Protein AF-A0A1E4ZXB8-F1 (afdb_monomer)

Mean predicted aligned error: 14.96 Å

Secondary structure (DSSP, 8-state):
-------------------SHHHHHHTTT--------SS--SSSSS-S-----------------------------------S-SSHHHHHHT------HHHHHHHHHHHHHHHHHHHHHHHHHHSHHHHHHH-HHHHHHHHHHHHHHHHHTT--SHHHHHHHHHHHHHH-TTGGG-GGGHHHHHHHH--S-HHHHHHHHHHHHHHHIIIII-GGGHHHHHHHHHHHHHHHSPPPPPSSSHHHHHHHHHHHH-HHHHHHH-HHHHHHHHHHHHHHHHHTT--SHHHHHHHHHHHHHH-TTGGG-TT-HHHHHHHS-TT---HHHHHHHHHHHHHHHHHHHHGGGG------

Radius of gyration: 31.0 Å; Cα contacts (8 Å, |Δi|>4): 250; chains: 1; bounding box: 99×52×99 Å

Solvent-accessible surface area (backbone atoms only — not comparable to full-atom values): 21558 Å² total; per-residue (Å²): 132,92,82,89,86,82,90,84,88,84,90,80,89,74,91,83,93,82,76,73,73,55,58,68,60,54,72,76,71,68,95,78,90,81,88,81,90,90,86,87,86,86,89,82,87,85,82,79,88,81,76,94,75,81,88,80,94,74,88,83,76,83,82,76,84,78,82,80,83,78,84,86,76,92,76,84,87,78,96,71,91,76,81,85,77,77,67,72,58,59,63,59,74,66,63,71,84,73,82,46,70,71,55,52,51,51,52,52,51,50,53,50,49,54,48,51,54,52,48,50,56,49,42,41,71,76,39,45,68,61,41,66,74,55,32,72,72,41,46,52,53,33,50,58,49,40,51,56,52,31,44,76,55,66,31,82,46,72,67,44,34,48,51,47,46,54,46,28,75,75,44,22,79,33,32,72,76,21,48,58,42,45,70,53,32,52,42,49,68,49,91,67,59,53,66,63,34,42,50,55,45,50,54,48,50,54,49,44,40,57,66,35,29,29,75,94,40,50,46,47,52,54,24,51,52,42,48,53,50,43,73,76,55,71,80,85,68,55,94,71,60,40,72,60,52,53,47,52,51,50,36,71,36,38,44,44,52,44,63,73,31,31,70,70,23,51,51,50,43,47,55,50,17,41,55,53,20,44,77,70,70,33,82,49,65,66,44,22,50,51,38,28,51,43,26,71,74,53,12,65,34,27,70,73,20,57,86,38,52,70,47,31,54,52,74,66,37,77,89,53,77,49,61,68,58,37,47,57,48,50,54,51,52,50,46,55,50,51,50,63,66,59,51,58,82,65,64,84,83,90,79,135

Foldseek 3Di:
DDDDDDDDDDDDDDDDDDPPVVVVVVVVPDDDDDDDDDDDDDPPPPDDDDDDDDDDDDDDDDDDDDDDDDDDDDDDDDDDDPPDDPDVVVVVVPPPPDQDPVNVVVVVVVVVVVLLVVLLVVCCVLPVLLCVVLDDVLSSVQLVLQLVVLVVLVPDDSLLSSLSSSCCVVANSVNLVQLLNV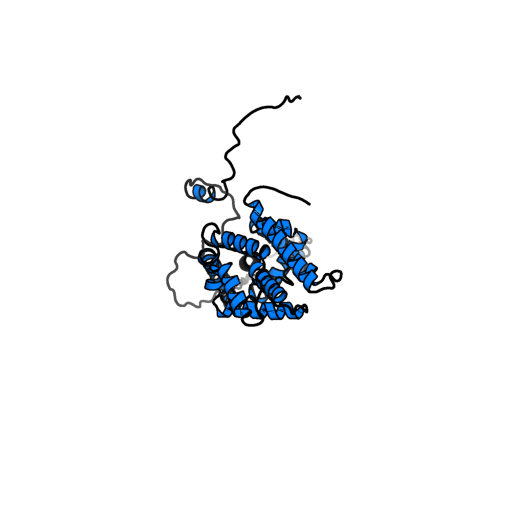VLVVLSNDPDDSVVSSVVNVVVVVVCCPQFLNVVSVLVLQLLVLLLVCLVPPDDADPPCLLVVLLVSLCVNGVSSCVSSDDVSLSVLLVLLQVVLVVLVRDDSLSSSLSSVQCVPNHVCQCPTSSNVVNVCLSPPPVQVDSVVSSVVSSVVVSVVSCSVNCPVPDDDDDD

Sequence (352 aa):
MHIMINRVGKGRTYFEVWTVQLVSLLQSIMKIPYKTENLYIGVSYAFGKVRKVSNLSTQLNSTQLNSTQLNSTQLNSTQLNSTQLNSTQLNSMNAMYKIREQQMQAFDEEARRTFEDEMVLHSVQFSPRLCEVIGDEQLRISLRHSIRRANQYEFTYRGSIRLYIEMMFLFGSFFDCDPVYRQMTKDLCAKDYQMDRAQRIYDRILEYRSRVIGDENINQRIALERLSYLAENPISFGVHGFESEIYKTLEGVFPQLVEYAGKENVHALIRAGRARARSYEFSSARAEAVMIVLMFTFGYGCTRDPLYPWIASTLADKKIVSPERKISRLERKAKTWLDRVNNNGAGKTVIP

Structure (mmCIF, N/CA/C/O backbone):
data_AF-A0A1E4ZXB8-F1
#
_entry.id   AF-A0A1E4ZXB8-F1
#
loop_
_atom_site.group_PDB
_atom_site.id
_atom_site.type_symbol
_atom_site.label_atom_id
_atom_site.label_alt_id
_atom_site.label_comp_id
_atom_site.label_asym_id
_atom_site.label_entity_id
_atom_site.label_seq_id
_atom_site.pdbx_PDB_ins_code
_atom_site.Cartn_x
_atom_site.Cartn_y
_atom_site.Cartn_z
_atom_site.occupancy
_atom_site.B_iso_or_equiv
_atom_site.auth_seq_id
_atom_site.auth_comp_id
_atom_site.auth_asym_id
_atom_site.auth_atom_id
_atom_site.pdbx_PDB_model_num
ATOM 1 N N . MET A 1 1 ? 33.429 22.501 41.606 1.00 27.94 1 MET A N 1
ATOM 2 C CA . MET A 1 1 ? 34.428 23.483 41.141 1.00 27.94 1 MET A CA 1
ATOM 3 C C . MET A 1 1 ? 35.178 22.851 39.973 1.00 27.94 1 MET A C 1
ATOM 5 O O . MET A 1 1 ? 35.726 21.776 40.150 1.00 27.94 1 MET A O 1
ATOM 9 N N . HIS A 1 2 ? 35.012 23.440 38.784 1.00 24.30 2 HIS A N 1
ATOM 10 C CA . HIS A 1 2 ? 35.880 23.438 37.586 1.00 24.30 2 HIS A CA 1
ATOM 11 C C . HIS A 1 2 ? 37.264 22.742 37.734 1.00 24.30 2 HIS A C 1
ATOM 13 O O . HIS A 1 2 ? 37.933 22.985 38.728 1.00 24.30 2 HIS A O 1
ATOM 19 N N . ILE A 1 3 ? 37.776 21.891 36.826 1.00 24.41 3 ILE A N 1
ATOM 20 C CA . ILE A 1 3 ? 38.123 22.147 35.409 1.00 24.41 3 ILE A CA 1
ATOM 21 C C . ILE A 1 3 ? 38.585 20.837 34.709 1.00 24.41 3 ILE A C 1
ATOM 23 O O . ILE A 1 3 ? 39.115 19.934 35.350 1.00 24.41 3 ILE A O 1
ATOM 27 N N . MET A 1 4 ? 38.384 20.780 33.383 1.00 27.88 4 MET A N 1
ATOM 28 C CA . MET A 1 4 ? 38.901 19.799 32.406 1.00 27.88 4 MET A CA 1
ATOM 29 C C . MET A 1 4 ? 40.438 19.656 32.387 1.00 27.88 4 MET A C 1
ATOM 31 O O . MET A 1 4 ? 41.110 20.610 32.736 1.00 27.88 4 MET A O 1
ATOM 35 N N . ILE A 1 5 ? 40.984 18.581 31.786 1.00 26.28 5 ILE A N 1
ATOM 36 C CA . ILE A 1 5 ? 42.096 18.648 30.799 1.00 26.28 5 ILE A CA 1
ATOM 37 C C . ILE A 1 5 ? 42.164 17.351 29.944 1.00 26.28 5 ILE A C 1
ATOM 39 O O . ILE A 1 5 ? 42.344 16.251 30.450 1.00 26.28 5 ILE A O 1
ATOM 43 N N . ASN A 1 6 ? 41.965 17.553 28.633 1.00 24.00 6 ASN A N 1
ATOM 44 C CA . ASN A 1 6 ? 42.513 16.947 27.398 1.00 24.00 6 ASN A CA 1
ATOM 45 C C . ASN A 1 6 ? 42.936 15.459 27.247 1.00 24.00 6 ASN A C 1
ATOM 47 O O . ASN A 1 6 ? 43.874 14.986 27.874 1.00 24.00 6 ASN A O 1
ATOM 51 N N . ARG A 1 7 ? 42.325 14.811 26.225 1.00 27.41 7 ARG A N 1
ATOM 52 C CA . ARG A 1 7 ? 42.912 14.317 24.934 1.00 27.41 7 ARG A CA 1
ATOM 53 C C . ARG A 1 7 ? 44.416 13.939 24.968 1.00 27.41 7 ARG A C 1
ATOM 55 O O . ARG A 1 7 ? 45.230 14.789 25.284 1.00 27.41 7 ARG A O 1
ATOM 62 N N . VAL A 1 8 ? 44.898 12.760 24.541 1.00 28.39 8 VAL A N 1
ATOM 63 C CA . VAL A 1 8 ? 44.750 12.045 23.248 1.00 28.39 8 VAL A CA 1
ATOM 64 C C . VAL A 1 8 ? 45.310 10.612 23.398 1.00 28.39 8 VAL A C 1
ATOM 66 O O . VAL A 1 8 ? 46.363 10.448 24.003 1.00 28.39 8 VAL A O 1
ATOM 69 N N . GLY A 1 9 ? 44.728 9.616 22.708 1.00 24.45 9 GLY A N 1
ATOM 70 C CA . GLY A 1 9 ? 45.558 8.630 21.993 1.00 24.45 9 GLY A CA 1
ATOM 71 C C . GLY A 1 9 ? 45.288 7.136 22.191 1.00 24.45 9 GLY A C 1
ATOM 72 O O . GLY A 1 9 ? 45.713 6.545 23.171 1.00 24.45 9 GLY A O 1
ATOM 73 N N . LYS A 1 10 ? 44.787 6.536 21.101 1.00 26.84 10 LYS A N 1
ATOM 74 C CA . LYS A 1 10 ? 44.997 5.153 20.626 1.00 26.84 10 LYS A CA 1
ATOM 75 C C . LYS A 1 10 ? 44.148 4.025 21.234 1.00 26.84 10 LYS A C 1
ATOM 77 O O . LYS A 1 10 ? 44.467 3.438 22.255 1.00 26.84 10 LYS A O 1
ATOM 82 N N . GLY A 1 11 ? 43.183 3.600 20.413 1.00 32.62 11 GLY A N 1
ATOM 83 C CA . GLY A 1 11 ? 43.062 2.192 20.030 1.00 32.62 11 GLY A CA 1
ATOM 84 C C . GLY A 1 11 ? 42.322 1.279 21.000 1.00 32.62 11 GLY A C 1
ATOM 85 O O . GLY A 1 11 ? 42.954 0.509 21.715 1.00 32.62 11 GLY A O 1
ATOM 86 N N . ARG A 1 12 ? 40.986 1.317 20.926 1.00 28.20 12 ARG A N 1
ATOM 87 C CA . ARG A 1 12 ? 40.066 0.161 20.946 1.00 28.20 12 ARG A CA 1
ATOM 88 C C . ARG A 1 12 ? 38.632 0.700 20.972 1.00 28.20 12 ARG A C 1
ATOM 90 O O . ARG A 1 12 ? 38.129 1.088 22.017 1.00 28.20 12 ARG A O 1
ATOM 97 N N . THR A 1 13 ? 37.988 0.794 19.811 1.00 25.25 13 THR A N 1
ATOM 98 C CA . THR A 1 13 ? 36.578 1.195 19.718 1.00 25.25 13 THR A CA 1
ATOM 99 C C . THR A 1 13 ? 35.666 -0.012 19.918 1.00 25.25 13 THR A C 1
ATOM 101 O O . THR A 1 13 ? 35.468 -0.807 19.009 1.00 25.25 13 THR A O 1
ATOM 104 N N . TYR A 1 14 ? 35.210 -0.140 21.163 1.00 24.95 14 TYR A N 1
ATOM 105 C CA . TYR A 1 14 ? 33.857 -0.460 21.628 1.00 24.95 14 TYR A CA 1
ATOM 106 C C . TYR A 1 14 ? 32.956 -1.333 20.730 1.00 24.95 14 TYR A C 1
ATOM 108 O O . TYR A 1 14 ? 32.315 -0.862 19.793 1.00 24.95 14 TYR A O 1
ATOM 116 N N . PHE A 1 15 ? 32.860 -2.605 21.126 1.00 30.36 15 PHE A N 1
ATOM 117 C CA . PHE A 1 15 ? 31.643 -3.418 21.063 1.00 30.36 15 PHE A CA 1
ATOM 118 C C . PHE A 1 15 ? 30.506 -2.672 21.782 1.00 30.36 15 PHE A C 1
ATOM 120 O O . PHE A 1 15 ? 30.697 -2.360 22.951 1.00 30.36 15 PHE A O 1
ATOM 127 N N . GLU A 1 16 ? 29.387 -2.391 21.099 1.00 27.55 16 GLU A N 1
ATOM 128 C CA . GLU A 1 16 ? 28.008 -2.268 21.635 1.00 27.55 16 GLU A CA 1
ATOM 129 C C . GLU A 1 16 ? 27.091 -1.529 20.637 1.00 27.55 16 GLU A C 1
ATOM 131 O O . GLU A 1 16 ? 27.114 -0.307 20.582 1.00 27.55 16 GLU A O 1
ATOM 136 N N . VAL A 1 17 ? 26.271 -2.276 19.878 1.00 25.47 17 VAL A N 1
ATOM 137 C CA . VAL A 1 17 ? 24.845 -1.986 19.579 1.00 25.47 17 VAL A CA 1
ATOM 138 C C . VAL A 1 17 ? 24.180 -3.328 19.225 1.00 25.47 17 VAL A C 1
ATOM 140 O O . VAL A 1 17 ? 23.987 -3.658 18.061 1.00 25.47 17 VAL A O 1
ATOM 143 N N . TRP A 1 18 ? 23.877 -4.140 20.237 1.00 25.38 18 TRP A N 1
ATOM 144 C CA . TRP A 1 18 ? 23.088 -5.374 20.100 1.00 25.38 18 TRP A CA 1
ATOM 145 C C . TRP A 1 18 ? 22.214 -5.568 21.347 1.00 25.38 18 TRP A C 1
ATOM 147 O O . TRP A 1 18 ? 22.514 -6.410 22.182 1.00 25.38 18 TRP A O 1
ATOM 157 N N . THR A 1 19 ? 21.133 -4.793 21.509 1.00 29.33 19 THR A N 1
ATOM 158 C CA . THR A 1 19 ? 20.166 -4.986 22.618 1.00 29.33 19 THR A CA 1
ATOM 159 C C . THR A 1 19 ? 18.735 -4.535 22.283 1.00 29.33 19 THR A C 1
ATOM 161 O O . THR A 1 19 ? 18.108 -3.792 23.029 1.00 29.33 19 THR A O 1
ATOM 164 N N . VAL A 1 20 ? 18.159 -5.059 21.195 1.00 32.66 20 VAL A N 1
ATOM 165 C CA . VAL A 1 20 ? 16.683 -5.167 21.079 1.00 32.66 20 VAL A CA 1
ATOM 166 C C . VAL A 1 20 ? 16.231 -6.626 20.920 1.00 32.66 20 VAL A C 1
ATOM 168 O O . VAL A 1 20 ? 15.176 -6.993 21.421 1.00 32.66 20 VAL A O 1
ATOM 171 N N . GLN A 1 21 ? 17.066 -7.513 20.365 1.00 31.94 21 GLN A N 1
ATOM 172 C CA . GLN A 1 21 ? 16.727 -8.941 20.242 1.00 31.94 21 GLN A CA 1
ATOM 173 C C . GLN A 1 21 ? 17.115 -9.799 21.465 1.00 31.94 21 GLN A C 1
ATOM 175 O O . GLN A 1 21 ? 16.469 -10.811 21.719 1.00 31.94 21 GLN A O 1
ATOM 180 N N . LEU A 1 22 ? 18.087 -9.388 22.294 1.00 27.16 22 LEU 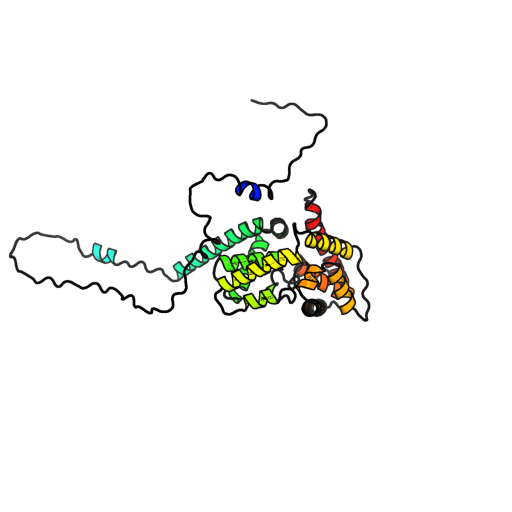A N 1
ATOM 181 C CA . LEU A 1 22 ? 18.518 -10.184 23.460 1.00 27.16 22 LEU A CA 1
ATOM 182 C C . LEU A 1 22 ? 17.667 -9.955 24.731 1.00 27.16 22 LEU A C 1
ATOM 184 O O . LEU A 1 22 ? 17.589 -10.831 25.591 1.00 27.16 22 LEU A O 1
ATOM 188 N N . VAL A 1 23 ? 16.986 -8.806 24.843 1.00 34.62 23 VAL A N 1
ATOM 189 C CA . VAL A 1 23 ? 16.119 -8.483 25.999 1.00 34.62 23 VAL A CA 1
ATOM 190 C C . VAL A 1 23 ? 14.855 -9.350 25.998 1.00 34.62 23 VAL A C 1
ATOM 192 O O . VAL A 1 23 ? 14.413 -9.791 27.057 1.00 34.62 23 VAL A O 1
ATOM 195 N N . SER A 1 24 ? 14.341 -9.698 24.814 1.00 37.94 24 SER A N 1
ATOM 196 C CA . SER A 1 24 ? 13.193 -10.601 24.675 1.00 37.94 24 SER A CA 1
ATOM 197 C C . SER A 1 24 ? 13.535 -12.057 25.039 1.00 37.94 24 SER A C 1
ATOM 199 O O . SER A 1 24 ? 12.679 -12.769 25.558 1.00 37.94 24 SER A O 1
ATOM 201 N N . LEU A 1 25 ? 14.795 -12.486 24.866 1.00 31.98 25 LEU A N 1
ATOM 202 C CA . LEU A 1 25 ? 15.247 -13.843 25.201 1.00 31.98 25 LEU A CA 1
ATOM 203 C C . LEU A 1 25 ? 15.572 -14.006 26.701 1.00 31.98 25 LEU A C 1
ATOM 205 O O . LEU A 1 25 ? 15.272 -15.040 27.296 1.00 31.98 25 LEU A O 1
ATOM 209 N N . LEU A 1 26 ? 16.124 -12.971 27.348 1.00 27.64 26 LEU A N 1
ATOM 210 C CA . LEU A 1 26 ? 16.462 -13.004 28.781 1.00 27.64 26 LEU A CA 1
ATOM 211 C C . LEU A 1 26 ? 15.249 -12.804 29.709 1.00 27.64 26 LEU A C 1
ATOM 213 O O . LEU A 1 26 ? 15.258 -13.291 30.841 1.00 27.64 26 LEU A O 1
ATOM 217 N N . GLN A 1 27 ? 14.162 -12.191 29.229 1.00 36.16 27 GLN A N 1
ATOM 218 C CA . GLN A 1 27 ? 12.894 -12.086 29.972 1.00 36.16 27 GLN A CA 1
ATOM 219 C C . GLN A 1 27 ? 12.147 -13.427 30.106 1.00 36.16 27 GLN A C 1
ATOM 221 O O . GLN A 1 27 ? 11.290 -13.564 30.977 1.00 36.16 27 GLN A O 1
ATOM 226 N N . SER A 1 28 ? 12.523 -14.444 29.321 1.00 32.34 28 SER A N 1
ATOM 227 C CA . SER A 1 28 ? 12.008 -15.812 29.451 1.00 32.34 28 SER A CA 1
ATOM 228 C C . SER A 1 28 ? 12.690 -16.632 30.563 1.00 32.34 28 SER A C 1
ATOM 230 O O . SER A 1 28 ? 12.205 -17.720 30.873 1.00 32.34 28 SER A O 1
ATOM 232 N N . ILE A 1 29 ? 13.800 -16.164 31.162 1.00 33.28 29 ILE A N 1
ATOM 233 C CA . ILE A 1 29 ? 14.677 -17.024 31.987 1.00 33.28 29 ILE A CA 1
ATOM 234 C C . ILE A 1 29 ? 14.677 -16.675 33.497 1.00 33.28 29 ILE A C 1
ATOM 236 O O . ILE A 1 29 ? 14.892 -17.577 34.302 1.00 33.28 29 ILE A O 1
ATOM 240 N N . MET A 1 30 ? 14.364 -15.444 33.945 1.00 28.56 30 MET A N 1
ATOM 241 C CA . MET A 1 30 ? 14.590 -15.033 35.359 1.00 28.56 30 MET A CA 1
ATOM 242 C C . MET A 1 30 ? 13.366 -14.488 36.140 1.00 28.56 30 MET A C 1
ATOM 244 O O . MET A 1 30 ? 13.368 -13.355 36.611 1.00 28.56 30 MET A O 1
ATOM 248 N N . LYS A 1 31 ? 12.324 -15.310 36.337 1.00 48.41 31 LYS A N 1
ATOM 249 C CA . LYS A 1 31 ? 11.112 -15.025 37.151 1.00 48.41 31 LYS A CA 1
ATOM 250 C C . LYS A 1 31 ? 11.371 -14.377 38.544 1.00 48.41 31 LYS A C 1
ATOM 252 O O . LYS A 1 31 ? 11.596 -15.146 39.469 1.00 48.41 31 LYS A O 1
ATOM 257 N N . ILE A 1 32 ? 11.195 -13.053 38.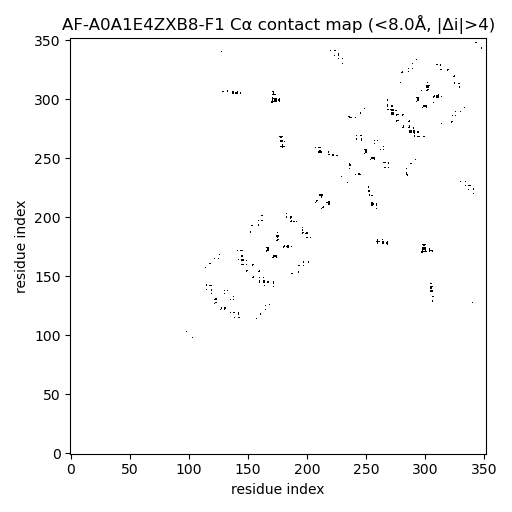744 1.00 27.80 32 ILE A N 1
ATOM 258 C CA . ILE A 1 32 ? 10.896 -12.348 40.038 1.00 27.80 32 ILE A CA 1
ATOM 259 C C . ILE A 1 32 ? 10.136 -11.012 39.740 1.00 27.80 32 ILE A C 1
ATOM 261 O O . ILE A 1 32 ? 10.371 -10.435 38.679 1.00 27.80 32 ILE A O 1
ATOM 265 N N . PRO A 1 33 ? 9.177 -10.539 40.582 1.00 33.53 33 PRO A N 1
ATOM 266 C CA . PRO A 1 33 ? 7.961 -9.844 40.136 1.00 33.53 33 PRO A CA 1
ATOM 267 C C . PRO A 1 33 ? 7.959 -8.314 40.313 1.00 33.53 33 PRO A C 1
ATOM 269 O O . PRO A 1 33 ? 8.560 -7.785 41.243 1.00 33.53 33 PRO A O 1
ATOM 272 N N . TYR A 1 34 ? 7.143 -7.625 39.505 1.00 27.42 34 TYR A N 1
ATOM 273 C CA . TYR A 1 34 ? 6.668 -6.260 39.769 1.00 27.42 34 TYR A CA 1
ATOM 274 C C . TYR A 1 34 ? 5.128 -6.194 39.692 1.00 27.42 34 TYR A C 1
ATOM 276 O O . TYR A 1 34 ? 4.536 -6.443 38.644 1.00 27.42 34 TYR A O 1
ATOM 284 N N . LYS A 1 35 ? 4.492 -5.847 40.824 1.00 27.89 35 LYS A N 1
ATOM 285 C CA . LYS A 1 35 ? 3.227 -5.078 40.895 1.00 27.89 35 LYS A CA 1
ATOM 286 C C . LYS A 1 35 ? 3.595 -3.630 40.511 1.00 27.89 35 LYS A C 1
ATOM 288 O O . LYS A 1 35 ? 4.646 -3.179 40.949 1.00 27.89 35 LYS A O 1
ATOM 293 N N . THR A 1 36 ? 2.876 -2.875 39.683 1.00 28.47 36 THR A N 1
ATOM 294 C CA . THR A 1 36 ? 1.445 -2.533 39.742 1.00 28.47 36 THR A CA 1
ATOM 295 C C . THR A 1 36 ? 0.887 -2.168 38.352 1.00 28.47 36 THR A C 1
ATOM 297 O O . THR A 1 36 ? 1.367 -1.237 37.718 1.00 28.47 36 THR A O 1
ATOM 300 N N . GLU A 1 37 ? -0.125 -2.936 37.935 1.00 35.94 37 GLU A N 1
ATOM 301 C CA . GLU A 1 37 ? -1.431 -2.541 37.367 1.00 35.94 37 GLU A CA 1
ATOM 302 C C . GLU A 1 37 ? -1.521 -1.602 36.137 1.00 35.94 37 GLU A C 1
ATOM 304 O O . GLU A 1 37 ? -1.148 -0.436 36.172 1.00 35.94 37 GLU A O 1
ATOM 309 N N . ASN A 1 38 ? -2.181 -2.142 35.093 1.00 30.53 38 ASN A N 1
ATOM 310 C CA . ASN A 1 38 ? -2.734 -1.516 33.873 1.00 30.53 38 ASN A CA 1
ATOM 311 C C . ASN A 1 38 ? -1.941 -1.515 32.557 1.00 30.53 38 ASN A C 1
ATOM 313 O O . ASN A 1 38 ? -2.135 -0.619 31.740 1.00 30.53 38 ASN A O 1
ATOM 317 N N . LEU A 1 39 ? -1.166 -2.564 32.248 1.00 30.56 39 LEU A N 1
ATOM 318 C CA . LEU A 1 39 ? -0.718 -2.750 30.857 1.00 30.56 39 LEU A CA 1
ATOM 319 C C . LEU A 1 39 ? -0.361 -4.189 30.455 1.00 30.56 39 LEU A C 1
ATOM 321 O O . LEU A 1 39 ? 0.657 -4.386 29.819 1.00 30.56 39 LEU A O 1
ATOM 325 N N . TYR A 1 40 ? -1.159 -5.206 30.800 1.00 26.92 40 TYR A N 1
ATOM 326 C CA . TYR A 1 40 ? -1.018 -6.560 30.222 1.00 26.92 40 TYR A CA 1
ATOM 327 C C . TYR A 1 40 ? -2.318 -7.371 30.359 1.00 26.92 40 TYR A C 1
ATOM 329 O O . TYR A 1 40 ? -2.371 -8.367 31.069 1.00 26.92 40 TYR A O 1
ATOM 337 N N . ILE A 1 41 ? -3.387 -6.968 29.668 1.00 25.08 41 ILE A N 1
ATOM 338 C CA . ILE A 1 41 ? -4.470 -7.891 29.290 1.00 25.08 41 ILE A CA 1
ATOM 339 C C . ILE A 1 41 ? -4.899 -7.519 27.876 1.00 25.08 41 ILE A C 1
ATOM 341 O O . ILE A 1 41 ? -5.429 -6.437 27.645 1.00 25.08 41 ILE A O 1
ATOM 345 N N . GLY A 1 42 ? -4.634 -8.410 26.923 1.00 27.16 42 GLY A N 1
ATOM 346 C CA . GLY A 1 42 ? -5.045 -8.186 25.544 1.00 27.16 42 GLY A CA 1
ATOM 347 C C . GLY A 1 42 ? -4.824 -9.319 24.551 1.00 27.16 42 GLY A C 1
ATOM 348 O O . GLY A 1 42 ? -5.370 -9.192 23.472 1.00 27.16 42 GLY A O 1
ATOM 349 N N . VAL A 1 43 ? -4.080 -10.403 24.848 1.00 27.33 43 VAL A N 1
ATOM 350 C CA . VAL A 1 43 ? -3.994 -11.574 23.927 1.00 27.33 43 VAL A CA 1
ATOM 351 C C . VAL A 1 43 ? -3.796 -12.941 24.635 1.00 27.33 43 VAL A C 1
ATOM 353 O O . VAL A 1 43 ? -3.473 -13.919 23.983 1.00 27.33 43 VAL A O 1
ATOM 356 N N . SER A 1 44 ? -4.013 -13.092 25.954 1.00 23.81 44 SER A N 1
ATOM 357 C CA . SER A 1 44 ? -3.787 -14.407 26.622 1.00 23.81 44 SER A CA 1
ATOM 358 C C . SER A 1 44 ? -4.812 -14.859 27.679 1.00 23.81 44 SER A C 1
ATOM 360 O O . SER A 1 44 ? -4.526 -15.751 28.467 1.00 23.81 44 SER A O 1
ATOM 362 N N . TYR A 1 45 ? -6.043 -14.329 27.667 1.00 26.06 45 TYR A N 1
ATOM 363 C CA . TYR A 1 45 ? -7.174 -14.894 28.436 1.00 26.06 45 TYR A CA 1
ATOM 364 C C . TYR A 1 45 ? -8.469 -14.996 27.608 1.00 26.06 45 TYR A C 1
ATOM 366 O O . TYR A 1 45 ? -9.543 -14.606 28.051 1.00 26.06 45 TYR A O 1
ATOM 374 N N . ALA A 1 46 ? -8.380 -15.555 26.397 1.00 28.67 46 ALA A N 1
ATOM 375 C CA . ALA A 1 46 ? -9.558 -16.052 25.670 1.00 28.67 46 ALA A CA 1
ATOM 376 C C . ALA A 1 46 ? -9.534 -17.574 25.425 1.00 28.67 46 ALA A C 1
ATOM 378 O O . ALA A 1 46 ? -10.541 -18.141 25.017 1.00 28.67 46 ALA A O 1
ATOM 379 N N . PHE A 1 47 ? -8.436 -18.271 25.739 1.00 32.84 47 PHE A N 1
ATOM 380 C CA . PHE A 1 47 ? -8.357 -19.724 25.578 1.00 32.84 47 PHE A CA 1
ATOM 381 C C . PHE A 1 47 ? -7.901 -20.410 26.864 1.00 32.84 47 PHE A C 1
ATOM 383 O O . PHE A 1 47 ? -6.721 -20.630 27.111 1.00 32.84 47 PHE A O 1
ATOM 390 N N . GLY A 1 48 ? -8.891 -20.786 27.672 1.00 23.12 48 GLY A N 1
ATOM 391 C CA . GLY A 1 48 ? -8.740 -21.664 28.825 1.00 23.12 48 GLY A CA 1
ATOM 392 C C . GLY A 1 48 ? -10.045 -22.402 29.112 1.00 23.12 48 GLY A C 1
ATOM 393 O O . GLY A 1 48 ? -10.833 -21.945 29.924 1.00 23.12 48 GLY A O 1
ATOM 394 N N . LYS A 1 49 ? -10.253 -23.539 28.429 1.00 30.41 49 LYS A N 1
ATOM 395 C CA . LYS A 1 49 ? -11.215 -24.621 28.739 1.00 30.41 49 LYS A CA 1
ATOM 396 C C . LYS A 1 49 ? -12.620 -24.198 29.214 1.00 30.41 49 LYS A C 1
ATOM 398 O O . LYS A 1 49 ? -12.859 -24.124 30.413 1.00 30.41 49 LYS A O 1
ATOM 403 N N . VAL A 1 50 ? -13.605 -24.235 28.313 1.00 25.06 50 VAL A N 1
ATOM 404 C CA . VAL A 1 50 ? -14.929 -24.785 28.664 1.00 25.06 50 VAL A CA 1
ATOM 405 C C . VAL A 1 50 ? -15.399 -25.725 27.559 1.00 25.06 50 VAL A C 1
ATOM 407 O O . VAL A 1 50 ? -15.461 -25.389 26.380 1.00 25.06 50 VAL A O 1
ATOM 410 N N . ARG A 1 51 ? -15.666 -26.958 27.989 1.00 26.09 51 ARG A N 1
ATOM 411 C CA . ARG A 1 51 ? -16.318 -28.028 27.243 1.00 26.09 51 ARG A CA 1
ATOM 412 C C . ARG A 1 51 ? -17.678 -27.562 26.720 1.00 26.09 51 ARG A C 1
ATOM 414 O O . ARG A 1 51 ? -18.420 -26.908 27.435 1.00 26.09 51 ARG A O 1
ATOM 421 N N . LYS A 1 52 ? -18.009 -28.025 25.516 1.00 30.22 52 LYS A N 1
ATOM 422 C CA . LYS A 1 52 ? -19.351 -28.378 25.025 1.00 30.22 52 LYS A CA 1
ATOM 423 C C . LYS A 1 52 ? -20.456 -28.275 26.101 1.00 30.22 52 LYS A C 1
ATOM 425 O O . LYS A 1 52 ? -20.579 -29.186 26.913 1.00 30.22 52 LYS A O 1
ATOM 430 N N . VAL A 1 53 ? -21.274 -27.221 26.066 1.00 24.48 53 VAL A N 1
ATOM 431 C CA . VAL A 1 53 ? -22.607 -27.218 26.692 1.00 24.48 53 VAL A CA 1
ATOM 432 C C . VAL A 1 53 ? -23.586 -26.521 25.751 1.00 24.48 53 VAL A C 1
ATOM 434 O O . VAL A 1 53 ? -23.556 -25.314 25.538 1.00 24.48 53 VAL A O 1
ATOM 437 N N . SER A 1 54 ? -24.414 -27.358 25.141 1.00 27.09 54 SER A N 1
ATOM 438 C CA . SER A 1 54 ? -25.698 -27.059 24.520 1.00 27.09 54 SER A CA 1
ATOM 439 C C . SER A 1 54 ? -26.677 -26.426 25.511 1.00 27.09 54 SER A C 1
ATOM 441 O O . SER A 1 54 ? -26.727 -26.890 26.643 1.00 27.09 54 SER A O 1
ATOM 443 N N . ASN A 1 55 ? -27.510 -25.499 25.020 1.00 30.45 55 ASN A N 1
ATOM 444 C CA . ASN A 1 55 ? -28.800 -25.052 25.567 1.00 30.45 55 ASN A CA 1
ATOM 445 C C . ASN A 1 55 ? -28.844 -24.662 27.055 1.00 30.45 55 ASN A C 1
ATOM 447 O O . ASN A 1 55 ? -28.763 -25.520 27.918 1.00 30.45 55 ASN A O 1
ATOM 451 N N . LEU A 1 56 ? -29.168 -23.399 27.345 1.00 24.14 56 LEU A N 1
ATOM 452 C CA . LEU A 1 56 ? -30.316 -23.069 28.200 1.00 24.14 56 LEU A CA 1
ATOM 453 C C . LEU A 1 56 ? -30.640 -21.573 28.068 1.00 24.14 56 LEU A C 1
ATOM 455 O O . LEU A 1 56 ? -29.912 -20.699 28.531 1.00 24.14 56 LEU A O 1
ATOM 459 N N . SER A 1 57 ? -31.765 -21.295 27.419 1.00 30.20 57 SER A N 1
ATOM 460 C CA . SER A 1 57 ? -32.550 -20.088 27.628 1.00 30.20 57 SER A CA 1
ATOM 461 C C . SER A 1 57 ? -33.051 -20.080 29.071 1.00 30.20 57 SER A C 1
ATOM 463 O O . SER A 1 57 ? -33.863 -20.931 29.430 1.00 30.20 57 SER A O 1
ATOM 465 N N . THR A 1 58 ? -32.629 -19.116 29.882 1.00 25.56 58 THR A N 1
ATOM 466 C CA . THR A 1 58 ? -33.307 -18.830 31.151 1.00 25.56 58 THR A CA 1
ATOM 467 C C . THR A 1 58 ? -33.224 -17.346 31.456 1.00 25.56 58 THR A C 1
ATOM 469 O O . THR A 1 58 ? -32.147 -16.768 31.578 1.00 25.56 58 THR A O 1
ATOM 472 N N . GLN A 1 59 ? -34.417 -16.763 31.514 1.00 31.00 59 GLN A N 1
ATOM 473 C CA . GLN A 1 59 ? -34.761 -15.415 31.935 1.00 31.00 59 GLN A CA 1
ATOM 474 C C . GLN A 1 59 ? -33.983 -14.981 33.181 1.00 31.00 59 GLN A C 1
ATOM 476 O O . GLN A 1 59 ? -33.989 -15.684 34.190 1.00 31.00 59 GLN A O 1
ATOM 481 N N . LEU A 1 60 ? -33.430 -13.767 33.156 1.00 25.94 60 LEU A N 1
ATOM 482 C CA . LEU A 1 60 ? -33.226 -13.003 34.381 1.00 25.94 60 LEU A CA 1
ATOM 483 C C . LEU A 1 60 ? -34.167 -11.805 34.374 1.00 25.94 60 LEU A C 1
ATOM 485 O O . LEU A 1 60 ? -34.036 -10.864 33.595 1.00 25.94 60 LEU A O 1
ATOM 489 N N . ASN A 1 61 ? -35.164 -11.952 35.241 1.00 27.06 61 ASN A N 1
ATOM 490 C CA . ASN A 1 61 ? -36.211 -11.011 35.572 1.00 27.06 61 ASN A CA 1
ATOM 491 C C . ASN A 1 61 ? -35.636 -9.692 36.089 1.00 27.06 61 ASN A C 1
ATOM 493 O O . ASN A 1 61 ? -34.750 -9.666 36.943 1.00 27.06 61 ASN A O 1
ATOM 497 N N . SER A 1 62 ? -36.242 -8.600 35.634 1.00 28.34 62 SER A N 1
ATOM 498 C CA . SER A 1 62 ? -36.252 -7.318 36.325 1.00 28.34 62 SER A CA 1
ATOM 499 C C . SER A 1 62 ? -36.807 -7.505 37.739 1.00 28.34 62 SER A C 1
ATOM 501 O O . SER A 1 62 ? -37.988 -7.815 37.911 1.00 28.34 62 SER A O 1
ATOM 503 N N . THR A 1 63 ? -35.982 -7.304 38.759 1.00 28.00 63 THR A N 1
ATOM 504 C CA . THR A 1 63 ? -36.446 -7.164 40.141 1.00 28.00 63 THR A CA 1
ATOM 505 C C . THR A 1 63 ? -37.219 -5.854 40.277 1.00 28.00 63 THR A C 1
ATOM 507 O O . THR A 1 63 ? -36.629 -4.782 40.400 1.00 28.00 63 THR A O 1
ATOM 510 N N . GLN A 1 64 ? -38.549 -5.946 40.236 1.00 28.67 64 GLN A N 1
ATOM 511 C CA . GLN A 1 64 ? -39.441 -4.933 40.790 1.00 28.67 64 GLN A CA 1
ATOM 512 C C . GLN A 1 64 ? -39.298 -4.952 42.316 1.00 28.67 64 GLN A C 1
ATOM 514 O O . GLN A 1 64 ? -39.478 -5.988 42.957 1.00 28.67 64 GLN A O 1
ATOM 519 N N . LEU A 1 65 ? -38.950 -3.806 42.897 1.00 26.67 65 LEU A N 1
ATOM 520 C CA . LEU A 1 65 ? -39.017 -3.584 44.337 1.00 26.67 65 LEU A CA 1
ATOM 521 C C . LEU A 1 65 ? -40.491 -3.590 44.762 1.00 26.67 65 LEU A C 1
ATOM 523 O O . LEU A 1 65 ? -41.251 -2.695 44.398 1.00 26.67 65 LEU A O 1
ATOM 527 N N . ASN A 1 66 ? -40.880 -4.607 45.531 1.00 27.84 66 ASN A N 1
ATOM 528 C CA . ASN A 1 66 ? -42.168 -4.658 46.212 1.00 27.84 66 ASN A CA 1
ATOM 529 C C . ASN A 1 66 ? -42.237 -3.553 47.274 1.00 27.84 66 ASN A C 1
ATOM 531 O O . ASN A 1 66 ? -41.449 -3.528 48.218 1.00 27.84 66 ASN A O 1
ATOM 535 N N . SER A 1 67 ? -43.218 -2.667 47.134 1.00 30.52 67 SER A N 1
ATOM 536 C CA . SER A 1 67 ? -43.659 -1.747 48.176 1.00 30.52 67 SER A CA 1
ATOM 537 C C . SER A 1 67 ? -44.349 -2.525 49.299 1.00 30.52 67 SER A C 1
ATOM 539 O O . SER A 1 67 ? -45.422 -3.095 49.098 1.00 30.52 67 SER A O 1
ATOM 541 N N . THR A 1 68 ? -43.770 -2.529 50.495 1.00 30.59 68 THR A N 1
ATOM 542 C CA . THR A 1 68 ? -44.459 -2.931 51.726 1.00 30.59 68 THR A CA 1
ATOM 543 C C . THR A 1 68 ? -45.503 -1.876 52.098 1.00 30.59 68 THR A C 1
ATOM 545 O O . THR A 1 68 ? -45.147 -0.747 52.435 1.00 30.59 68 THR A O 1
ATOM 548 N N . GLN A 1 69 ? -46.789 -2.236 52.054 1.00 31.98 69 GLN A N 1
ATOM 549 C CA . GLN A 1 69 ? -47.855 -1.470 52.703 1.00 31.98 69 GLN A CA 1
ATOM 550 C C . GLN A 1 69 ? -47.723 -1.626 54.225 1.00 31.98 69 GLN A C 1
ATOM 552 O O . GLN A 1 69 ? -47.933 -2.708 54.770 1.00 31.98 69 GLN A O 1
ATOM 557 N N . LEU A 1 70 ? -47.361 -0.542 54.912 1.00 28.39 70 LEU A N 1
ATOM 558 C CA . LEU A 1 70 ? -47.482 -0.426 56.363 1.00 28.39 70 LEU A CA 1
ATOM 559 C C . LEU A 1 70 ? -48.949 -0.153 56.711 1.00 28.39 70 LEU A C 1
ATOM 561 O O . LEU A 1 70 ? -49.487 0.897 56.361 1.00 28.39 70 LEU A O 1
ATOM 565 N N . ASN A 1 71 ? -49.583 -1.095 57.410 1.00 29.36 71 ASN A N 1
ATOM 566 C CA . ASN A 1 71 ? -50.864 -0.866 58.069 1.00 29.36 71 ASN A CA 1
ATOM 567 C C . ASN A 1 71 ? -50.688 0.165 59.190 1.00 29.36 71 ASN A C 1
ATOM 569 O O . ASN A 1 71 ? -49.832 0.031 60.062 1.00 29.36 71 ASN A O 1
ATOM 573 N N . SER A 1 72 ? -51.524 1.195 59.146 1.00 31.95 72 SER A N 1
ATOM 574 C CA . SER A 1 72 ? -51.625 2.269 60.123 1.00 31.95 72 SER A CA 1
ATOM 575 C C . SER A 1 72 ? -52.212 1.776 61.448 1.00 31.95 72 SER A C 1
ATOM 577 O O . SER A 1 72 ? -53.380 1.392 61.499 1.00 31.95 72 SER A O 1
ATOM 579 N N . THR A 1 73 ? -51.454 1.888 62.535 1.00 31.73 73 THR A N 1
ATOM 580 C CA . THR A 1 73 ? -52.004 1.953 63.897 1.00 31.73 73 THR A CA 1
ATOM 581 C C . THR A 1 73 ? -51.851 3.371 64.429 1.00 31.73 73 THR A C 1
ATOM 583 O O . THR A 1 73 ? -50.743 3.900 64.509 1.00 31.73 73 THR A O 1
ATOM 586 N N . GLN A 1 74 ? -52.988 3.987 64.755 1.00 40.53 74 GLN A N 1
ATOM 587 C CA . GLN A 1 74 ? -53.097 5.303 65.377 1.00 40.53 74 GLN A CA 1
ATOM 588 C C . GLN A 1 74 ? -52.412 5.319 66.749 1.00 40.53 74 GLN A C 1
ATOM 590 O O . GLN A 1 74 ? -52.760 4.523 67.620 1.00 40.53 74 GLN A O 1
ATOM 595 N N . LEU A 1 75 ? -51.515 6.281 66.968 1.00 29.64 75 LEU A N 1
ATOM 596 C CA . LEU A 1 75 ? -51.151 6.747 68.304 1.00 29.64 75 LEU A CA 1
ATOM 597 C C . LEU A 1 75 ? -51.208 8.275 68.341 1.00 29.64 75 LEU A C 1
ATOM 599 O O . LEU A 1 75 ? -50.680 8.968 67.471 1.00 29.64 75 LEU A O 1
ATOM 603 N N . ASN A 1 76 ? -51.923 8.763 69.349 1.00 28.58 76 ASN A N 1
ATOM 604 C CA . ASN A 1 76 ? -52.228 10.160 69.602 1.00 28.58 76 ASN A CA 1
ATOM 605 C C . ASN A 1 76 ? -50.998 10.969 70.044 1.00 28.58 76 ASN A C 1
ATOM 607 O O . ASN A 1 76 ? -50.207 10.523 70.868 1.00 28.58 76 ASN A O 1
ATOM 611 N N . SER A 1 77 ? -50.953 12.203 69.534 1.00 38.62 77 SER A N 1
ATOM 612 C CA . SER A 1 77 ? -50.419 13.437 70.130 1.00 38.62 77 SER A CA 1
ATOM 613 C C . SER A 1 77 ? -49.047 13.417 70.817 1.00 38.62 77 SER A C 1
ATOM 615 O O . SER A 1 77 ? -48.906 12.998 71.960 1.00 38.62 77 SER A O 1
ATOM 617 N N . THR A 1 78 ? -48.094 14.126 70.215 1.00 30.25 78 THR A N 1
ATOM 618 C CA . THR A 1 78 ? -47.373 15.224 70.889 1.00 30.25 78 THR A CA 1
ATOM 619 C C . THR A 1 78 ? -46.834 16.181 69.826 1.00 30.25 78 THR A C 1
ATOM 621 O O . THR A 1 78 ? -46.270 15.765 68.816 1.00 30.25 78 THR A O 1
ATOM 624 N N . GLN A 1 79 ? -47.086 17.476 70.014 1.00 43.16 79 GLN A N 1
ATOM 625 C CA . GLN A 1 79 ? -46.620 18.539 69.129 1.00 43.16 79 GLN A CA 1
ATOM 626 C C . GLN A 1 79 ? -45.089 18.619 69.168 1.00 43.16 79 GLN A C 1
ATOM 628 O O . GLN A 1 79 ? -44.515 19.002 70.183 1.00 43.16 79 GLN A O 1
ATOM 633 N N . LEU A 1 80 ? -44.433 18.328 68.046 1.00 31.69 80 LEU A N 1
ATOM 634 C CA . LEU A 1 80 ? -43.075 18.787 67.776 1.00 31.69 80 LEU A CA 1
ATOM 635 C C . LEU A 1 80 ? -43.105 19.609 66.489 1.00 31.69 80 LEU A C 1
ATOM 637 O O . LEU A 1 80 ? -43.320 19.084 65.396 1.00 31.69 80 LEU A O 1
ATOM 641 N N . ASN A 1 81 ? -42.912 20.918 66.646 1.00 38.09 81 ASN A N 1
ATOM 642 C CA . ASN A 1 81 ? -42.646 21.843 65.553 1.00 38.09 81 ASN A CA 1
ATOM 643 C C . ASN A 1 81 ? -41.421 21.353 64.768 1.00 38.09 81 ASN A C 1
ATOM 645 O O . ASN A 1 81 ? -40.286 21.556 65.191 1.00 38.09 81 ASN A O 1
ATOM 649 N N . SER A 1 82 ? -41.650 20.725 63.616 1.00 34.75 82 SER A N 1
ATOM 650 C CA . SER A 1 82 ? -40.629 20.507 62.593 1.00 34.75 82 SER A CA 1
ATOM 651 C C . SER A 1 82 ? -40.814 21.560 61.505 1.00 34.75 82 SER A C 1
ATOM 653 O O . SER A 1 82 ? -41.463 21.364 60.480 1.00 34.75 82 SER A O 1
ATOM 655 N N . THR A 1 83 ? -40.259 22.740 61.760 1.00 40.06 83 THR A N 1
ATOM 656 C CA . THR A 1 83 ? -40.047 23.762 60.737 1.00 40.06 83 THR A CA 1
ATOM 657 C C . THR A 1 83 ? -39.160 23.202 59.620 1.00 40.06 83 THR A C 1
ATOM 659 O O . THR A 1 83 ? -38.002 22.873 59.847 1.00 40.06 83 THR A O 1
ATOM 662 N N . GLN A 1 84 ? -39.734 23.113 58.416 1.00 44.03 84 GLN A N 1
ATOM 663 C CA . GLN A 1 84 ? -39.075 23.230 57.106 1.00 44.03 84 GLN A CA 1
ATOM 664 C C . GLN A 1 84 ? -37.756 22.463 56.883 1.00 44.03 84 GLN A C 1
ATOM 666 O O . GLN A 1 84 ? -36.706 23.081 56.729 1.00 44.03 84 GLN A O 1
ATOM 671 N N . LEU A 1 85 ? -37.800 21.135 56.726 1.00 42.41 85 LEU A N 1
ATOM 672 C CA . LEU A 1 85 ? -36.623 20.402 56.224 1.00 42.41 85 LEU A CA 1
ATOM 673 C C . LEU A 1 85 ? -36.834 19.494 55.005 1.00 42.41 85 LEU A C 1
ATOM 675 O O . LEU A 1 85 ? -35.876 18.867 54.588 1.00 42.41 85 LEU A O 1
ATOM 679 N N . ASN A 1 86 ? -38.007 19.446 54.358 1.00 45.56 86 ASN A N 1
ATOM 680 C CA . ASN A 1 86 ? -38.260 18.385 53.360 1.00 45.56 86 ASN A CA 1
ATOM 681 C C . ASN A 1 86 ? -38.892 18.793 52.019 1.00 45.56 86 ASN A C 1
ATOM 683 O O . ASN A 1 86 ? -39.566 17.980 51.395 1.00 45.56 86 ASN A O 1
ATOM 687 N N . SER A 1 87 ? -38.641 19.997 51.502 1.00 45.12 87 SER A N 1
ATOM 688 C CA . SER A 1 87 ? -39.000 20.310 50.101 1.00 45.12 87 SER A CA 1
ATOM 689 C C . SER A 1 87 ? -37.808 20.687 49.220 1.00 45.12 87 SER A C 1
ATOM 691 O O . SER A 1 87 ? -37.797 20.358 48.035 1.00 45.12 87 SER A O 1
ATOM 693 N N . THR A 1 88 ? -36.751 21.281 49.776 1.00 44.84 88 THR A N 1
ATOM 694 C CA . THR A 1 88 ? -35.558 21.669 49.001 1.00 44.84 88 THR A CA 1
ATOM 695 C C . THR A 1 88 ? -34.527 20.544 48.861 1.00 44.84 88 THR A C 1
ATOM 697 O O . THR A 1 88 ? -33.866 20.454 47.831 1.00 44.84 88 THR A O 1
ATOM 700 N N . GLN A 1 89 ? -34.409 19.644 49.844 1.00 47.34 89 GLN A N 1
ATOM 701 C CA . GLN A 1 89 ? -33.451 18.527 49.789 1.00 47.34 89 GLN A CA 1
ATOM 702 C C . GLN A 1 89 ? -33.907 17.393 48.855 1.00 47.34 89 GLN A C 1
ATOM 704 O O . GLN A 1 89 ? -33.092 16.827 48.128 1.00 47.34 89 GLN A O 1
ATOM 709 N N . LEU A 1 90 ? -35.213 17.114 48.789 1.00 39.59 90 LEU A N 1
ATOM 710 C CA . LEU A 1 90 ? -35.763 16.023 47.972 1.00 39.59 90 LEU A CA 1
ATOM 711 C C . LEU A 1 90 ? -35.813 16.362 46.470 1.00 39.59 90 LEU A C 1
ATOM 713 O O . LEU A 1 90 ? -35.585 15.487 45.637 1.00 39.59 90 LEU A O 1
ATOM 717 N N . ASN A 1 91 ? -35.984 17.641 46.114 1.00 46.47 91 ASN A N 1
ATOM 718 C CA . ASN A 1 91 ? -35.833 18.103 44.726 1.00 46.47 91 ASN A CA 1
ATOM 719 C C . ASN A 1 91 ? -34.367 18.105 44.254 1.00 46.47 91 ASN A C 1
ATOM 721 O O . ASN A 1 91 ? -34.113 18.039 43.054 1.00 46.47 91 ASN A O 1
ATOM 725 N N . SER A 1 92 ? -33.407 18.135 45.184 1.00 48.81 92 SER A N 1
ATOM 726 C CA . SER A 1 92 ? -31.974 18.033 44.882 1.00 48.81 92 SER A CA 1
ATOM 727 C C . SER A 1 92 ? -31.521 16.579 44.665 1.00 48.81 92 SER A C 1
ATOM 729 O O . SER A 1 92 ? -30.664 16.314 43.827 1.00 48.81 92 SER A O 1
ATOM 731 N N . MET A 1 93 ? -32.142 15.604 45.345 1.00 46.38 93 MET A N 1
ATOM 732 C CA . MET A 1 93 ? -31.799 14.175 45.210 1.00 46.38 93 MET A CA 1
ATOM 733 C C . MET A 1 93 ? -32.329 13.507 43.930 1.00 46.38 93 MET A C 1
ATOM 735 O O . MET A 1 93 ? -31.825 12.455 43.549 1.00 46.38 93 MET A O 1
ATOM 739 N N . ASN A 1 94 ? -33.292 14.128 43.241 1.00 48.84 94 ASN A N 1
ATOM 740 C CA . ASN A 1 94 ? -33.828 13.664 41.953 1.00 48.84 94 ASN A CA 1
ATOM 741 C C . ASN A 1 94 ? -33.280 14.438 40.744 1.00 48.84 94 ASN A C 1
ATOM 743 O O . ASN A 1 94 ? -33.822 14.333 39.641 1.00 48.84 94 ASN A O 1
ATOM 747 N N . ALA A 1 95 ? -32.183 15.183 40.910 1.00 55.66 95 ALA A N 1
ATOM 748 C CA . ALA A 1 95 ? -31.399 15.669 39.784 1.00 55.66 95 ALA A CA 1
ATOM 749 C C . ALA A 1 95 ? -30.695 14.477 39.110 1.00 55.66 95 ALA A C 1
ATOM 751 O O . ALA A 1 95 ? -29.500 14.246 39.281 1.00 55.66 95 ALA A O 1
ATOM 752 N N . MET A 1 96 ? -31.451 13.680 38.352 1.00 61.44 96 MET A N 1
ATOM 753 C CA . MET A 1 96 ? -30.887 12.687 37.450 1.00 61.44 96 MET A CA 1
ATOM 754 C C . MET A 1 96 ? -29.986 13.442 36.472 1.00 61.44 96 MET A C 1
ATOM 756 O O . MET A 1 96 ? -30.471 14.224 35.651 1.00 61.44 96 MET A O 1
ATOM 760 N N . TYR A 1 97 ? -28.672 13.250 36.592 1.00 70.88 97 TYR A N 1
ATOM 761 C CA . TYR A 1 97 ? -27.691 13.869 35.709 1.00 70.88 97 TYR A CA 1
ATOM 762 C C . TYR A 1 97 ? -27.944 13.401 34.273 1.00 70.88 97 TYR A C 1
ATOM 764 O O . TYR A 1 97 ? -27.519 12.326 33.854 1.00 70.88 97 TYR A O 1
ATOM 772 N N . LYS A 1 98 ? -28.684 14.205 33.509 1.00 78.50 98 LYS A N 1
ATOM 773 C CA . LYS A 1 98 ? -28.941 13.956 32.095 1.00 78.50 98 LYS A CA 1
ATOM 774 C C . LYS A 1 98 ? -27.717 14.409 31.305 1.00 78.50 98 LYS A C 1
ATOM 776 O O . LYS A 1 98 ? -27.520 15.610 31.121 1.00 78.50 98 LYS A O 1
ATOM 781 N N . ILE A 1 99 ? -26.912 13.455 30.837 1.00 82.25 99 ILE A N 1
ATOM 782 C CA . ILE A 1 99 ? -25.842 13.729 29.871 1.00 82.25 99 ILE A CA 1
ATOM 783 C C . ILE A 1 99 ? -26.508 14.201 28.576 1.00 82.25 99 ILE A C 1
ATOM 785 O O . ILE A 1 99 ? -27.305 13.480 27.972 1.00 82.25 99 ILE A O 1
ATOM 789 N N . ARG A 1 100 ? -26.237 15.446 28.185 1.00 89.19 100 ARG A N 1
ATOM 790 C CA . ARG A 1 100 ? -26.759 16.039 26.950 1.00 89.19 100 ARG A CA 1
ATOM 791 C C . ARG A 1 100 ? -25.995 15.500 25.748 1.00 89.19 100 ARG A C 1
ATOM 793 O O . ARG A 1 100 ? -24.829 15.131 25.861 1.00 89.19 100 ARG A O 1
ATOM 800 N N . GLU A 1 101 ? -26.621 15.545 24.579 1.00 88.00 101 GLU A N 1
ATOM 801 C CA . GLU A 1 101 ? -25.989 15.130 23.324 1.00 88.00 101 GLU A CA 1
ATOM 802 C C . GLU A 1 101 ? -24.679 15.886 23.062 1.00 88.00 101 GLU A C 1
ATOM 804 O O . GLU A 1 101 ? -23.675 15.264 22.732 1.00 88.00 101 GLU A O 1
ATOM 809 N N . GLN A 1 102 ? -24.636 17.199 23.328 1.00 90.12 102 GLN A N 1
ATOM 810 C CA . GLN A 1 102 ? -23.404 17.983 23.175 1.00 90.12 102 GLN A CA 1
ATOM 811 C C . GLN A 1 102 ? -22.284 17.516 24.121 1.00 90.12 102 GLN A C 1
ATOM 813 O O . GLN A 1 102 ? -21.111 17.589 23.769 1.00 90.12 102 GLN A O 1
ATOM 818 N N . GLN A 1 103 ? -22.630 17.030 25.319 1.00 89.50 103 GLN A N 1
ATOM 819 C CA . GLN A 1 103 ? -21.647 16.498 26.269 1.00 89.50 103 GLN A CA 1
ATOM 820 C C . GLN A 1 103 ? -21.119 15.140 25.802 1.00 89.50 103 GLN A C 1
ATOM 822 O O . GLN A 1 103 ? -19.918 14.906 25.872 1.00 89.50 103 GLN A O 1
ATOM 827 N N . MET A 1 104 ? -21.990 14.278 25.265 1.00 89.50 104 MET A N 1
ATOM 828 C CA . MET A 1 104 ? -21.565 13.010 24.669 1.00 89.50 104 MET A CA 1
ATOM 829 C C . MET A 1 104 ? -20.653 13.238 23.457 1.00 89.50 104 MET A C 1
ATOM 831 O O . MET A 1 104 ? -19.600 12.622 23.363 1.00 89.50 104 MET A O 1
ATOM 835 N N . GLN A 1 105 ? -20.992 14.193 22.585 1.00 90.50 105 GLN A N 1
ATOM 836 C CA . GLN A 1 105 ? -20.150 14.572 21.445 1.00 90.50 105 GLN A CA 1
ATOM 837 C C . GLN A 1 105 ? -18.770 15.087 21.883 1.00 90.50 105 GLN A C 1
ATOM 839 O O . GLN A 1 105 ? -17.770 14.762 21.247 1.00 90.50 105 GLN A O 1
ATOM 844 N N . ALA A 1 106 ? -18.698 15.859 22.974 1.00 91.00 106 ALA A N 1
ATOM 845 C CA . ALA A 1 106 ? -17.425 16.317 23.527 1.00 91.00 106 ALA A CA 1
ATOM 846 C C . ALA A 1 106 ? -16.573 15.153 24.066 1.00 91.00 106 ALA A C 1
ATOM 848 O O . ALA A 1 106 ? -15.370 15.119 23.817 1.00 91.00 106 ALA A O 1
ATOM 849 N N . PHE A 1 107 ? -17.188 14.179 24.750 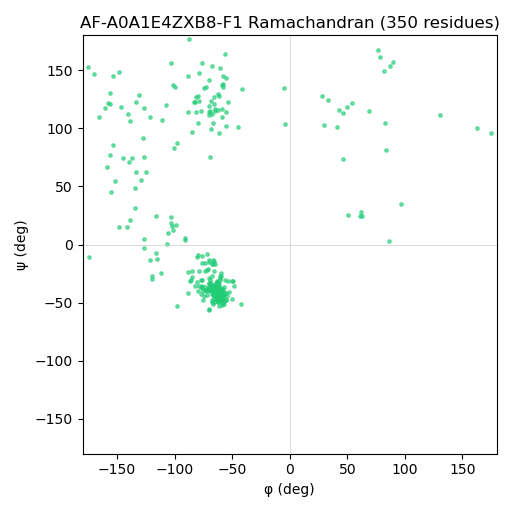1.00 90.62 107 PHE A N 1
ATOM 850 C CA . PHE A 1 107 ? -16.489 12.970 25.197 1.00 90.62 107 PHE A CA 1
ATOM 851 C C . PHE A 1 107 ? -16.007 12.111 24.023 1.00 90.62 107 PHE A C 1
ATOM 853 O O . PHE A 1 107 ? -14.876 11.631 24.050 1.00 90.62 107 PHE A O 1
ATOM 860 N N . ASP A 1 108 ? -16.824 11.959 22.979 1.00 87.12 108 ASP A N 1
ATOM 861 C CA . ASP A 1 108 ? -16.459 11.209 21.775 1.00 87.12 108 ASP A CA 1
ATOM 862 C C . ASP A 1 108 ? -15.288 11.854 21.025 1.00 87.12 108 ASP A C 1
ATOM 864 O O . ASP A 1 108 ? -14.374 11.158 20.578 1.00 87.12 108 ASP A O 1
ATOM 868 N N . GLU A 1 109 ? -15.299 13.180 20.879 1.00 89.94 109 GLU A N 1
ATOM 869 C CA . GLU A 1 109 ? -14.210 13.926 20.245 1.00 89.94 109 GLU A CA 1
ATOM 870 C C . GLU A 1 109 ? -12.904 13.778 21.037 1.00 89.94 109 GLU A C 1
ATOM 872 O O . GLU A 1 109 ? -11.862 13.476 20.454 1.00 89.94 109 GLU A O 1
ATOM 877 N N . GLU A 1 110 ? -12.957 13.908 22.364 1.00 93.56 110 GLU A N 1
ATOM 878 C CA . GLU A 1 110 ? -11.775 13.751 23.215 1.00 93.56 110 GLU A CA 1
ATOM 879 C C . GLU A 1 110 ? -11.234 12.312 23.197 1.00 93.56 110 GLU A C 1
ATOM 881 O O . GLU A 1 110 ? -10.029 12.091 23.052 1.00 93.56 110 GLU A O 1
ATOM 886 N N . ALA A 1 111 ? -12.117 11.310 23.249 1.00 89.06 111 ALA A N 1
ATOM 887 C CA . ALA A 1 111 ? -11.731 9.904 23.154 1.00 89.06 111 ALA A CA 1
ATOM 888 C C . ALA A 1 111 ? -11.069 9.576 21.804 1.00 89.06 111 ALA A C 1
ATOM 890 O O . ALA A 1 111 ? -10.105 8.802 21.756 1.00 89.06 111 ALA A O 1
ATOM 891 N N . ARG A 1 112 ? -11.552 10.176 20.705 1.00 88.94 112 ARG A N 1
ATOM 892 C CA . ARG A 1 112 ? -10.939 10.050 19.373 1.00 88.94 112 ARG A CA 1
ATOM 893 C C . ARG A 1 112 ? -9.569 10.712 19.310 1.00 88.94 112 ARG A C 1
ATOM 895 O O . ARG A 1 112 ? -8.657 10.106 18.754 1.00 88.94 112 ARG A O 1
ATOM 902 N N . ARG A 1 113 ? -9.409 11.904 19.890 1.00 93.12 113 ARG A N 1
ATOM 903 C CA . ARG A 1 113 ? -8.111 12.596 19.962 1.00 93.12 113 ARG A CA 1
ATOM 904 C C . ARG A 1 113 ? -7.092 11.798 20.758 1.00 93.12 113 ARG A C 1
ATOM 906 O O . ARG A 1 113 ? -6.015 11.523 20.242 1.00 93.12 113 ARG A O 1
ATOM 913 N N . THR A 1 114 ? -7.476 11.324 21.942 1.00 95.50 114 THR A N 1
ATOM 914 C CA . THR A 1 114 ? -6.613 10.481 22.781 1.00 95.50 114 THR A CA 1
ATOM 915 C C . THR A 1 114 ? -6.204 9.207 22.039 1.00 95.50 114 THR A C 1
ATOM 917 O O . THR A 1 114 ? -5.038 8.823 22.047 1.00 95.50 114 THR A O 1
ATOM 920 N N . PHE A 1 115 ? -7.141 8.557 21.336 1.00 93.94 115 PHE A N 1
ATOM 921 C CA . PHE A 1 115 ? -6.808 7.393 20.515 1.00 93.94 115 PHE A CA 1
ATOM 922 C C . PHE A 1 115 ? -5.844 7.731 19.372 1.00 93.94 115 PHE A C 1
ATOM 924 O O . PHE A 1 115 ? -4.900 6.982 19.142 1.00 93.94 115 PHE A O 1
ATOM 931 N N . GLU A 1 116 ? -6.054 8.840 18.660 1.00 95.38 116 GLU A N 1
ATOM 932 C CA . GLU A 1 116 ? -5.140 9.292 17.606 1.00 95.38 116 GLU A CA 1
ATOM 933 C C . GLU A 1 116 ? -3.729 9.533 18.159 1.00 95.38 116 GLU A C 1
ATOM 935 O O . GLU A 1 116 ? -2.761 9.080 17.552 1.00 95.38 116 GLU A O 1
ATOM 940 N N . ASP A 1 117 ? -3.606 10.173 19.324 1.00 96.31 117 ASP A N 1
ATOM 941 C CA . ASP A 1 117 ? -2.323 10.431 19.987 1.00 96.31 117 ASP A CA 1
ATOM 942 C C . ASP A 1 117 ? -1.605 9.134 20.382 1.00 96.31 117 ASP A C 1
ATOM 944 O O . ASP A 1 117 ? -0.410 8.970 20.122 1.00 96.31 117 ASP A O 1
ATOM 948 N N . GLU A 1 118 ? -2.336 8.160 20.927 1.00 96.88 118 GLU A N 1
ATOM 949 C CA . GLU A 1 118 ? -1.795 6.823 21.179 1.00 96.88 118 GLU A CA 1
ATOM 950 C C . GLU A 1 118 ? -1.340 6.134 19.886 1.00 96.88 118 GLU A C 1
ATOM 952 O O . GLU A 1 118 ? -0.297 5.477 19.866 1.00 96.88 118 GLU A O 1
ATOM 957 N N . MET A 1 119 ? -2.094 6.286 18.792 1.00 96.88 119 MET A N 1
ATOM 958 C CA . MET A 1 119 ? -1.727 5.715 17.495 1.00 96.88 119 MET A CA 1
ATOM 959 C C . MET A 1 119 ? -0.512 6.405 16.876 1.00 96.88 119 MET A C 1
ATOM 961 O O . MET A 1 119 ? 0.269 5.729 16.207 1.00 96.88 119 MET A O 1
ATOM 965 N N . VAL A 1 120 ? -0.287 7.697 17.131 1.00 96.94 120 VAL A N 1
ATOM 966 C CA . VAL A 1 120 ? 0.961 8.386 16.762 1.00 96.94 120 VAL A CA 1
ATOM 967 C C . VAL A 1 120 ? 2.142 7.743 17.485 1.00 96.94 120 VAL A C 1
ATOM 969 O O . VAL A 1 120 ? 3.087 7.301 16.829 1.00 96.94 120 VAL A O 1
ATOM 972 N N . LEU A 1 121 ? 2.068 7.608 18.813 1.00 95.19 121 LEU A N 1
ATOM 973 C CA . LEU A 1 121 ? 3.136 6.992 19.610 1.00 95.19 121 LEU A CA 1
ATOM 974 C C . LEU A 1 121 ? 3.413 5.552 19.170 1.00 95.19 121 LEU A C 1
ATOM 976 O O . LEU A 1 121 ? 4.566 5.162 18.974 1.00 95.19 121 LEU A O 1
ATOM 980 N N . HIS A 1 122 ? 2.354 4.772 18.962 1.00 94.19 122 HIS A N 1
ATOM 981 C CA . HIS A 1 122 ? 2.467 3.408 18.474 1.00 94.19 122 HIS A CA 1
ATOM 982 C C . HIS A 1 122 ? 3.109 3.346 17.078 1.00 94.19 122 HIS A C 1
ATOM 984 O O . HIS A 1 122 ? 3.993 2.524 16.855 1.00 94.19 122 HIS A O 1
ATOM 990 N N . SER A 1 123 ? 2.726 4.235 16.160 1.00 92.44 123 SER A N 1
ATOM 991 C CA . SER A 1 123 ? 3.274 4.272 14.796 1.00 92.44 123 SER A CA 1
ATOM 992 C C . SER A 1 123 ? 4.764 4.600 14.779 1.00 92.44 123 SER A C 1
ATOM 994 O O . SER A 1 123 ? 5.516 3.980 14.028 1.00 92.44 123 SER A O 1
ATOM 996 N N . VAL A 1 124 ? 5.211 5.515 15.646 1.00 90.06 124 VAL A N 1
ATOM 997 C CA . VAL A 1 124 ? 6.636 5.839 15.814 1.00 90.06 124 VAL A CA 1
ATOM 998 C C . VAL A 1 124 ? 7.415 4.635 16.348 1.00 90.06 124 VAL A C 1
ATOM 1000 O O . VAL A 1 124 ? 8.538 4.397 15.917 1.00 90.06 124 VAL A O 1
ATOM 1003 N N . GLN A 1 125 ? 6.832 3.831 17.240 1.00 88.19 125 GLN A N 1
ATOM 1004 C CA . GLN A 1 125 ? 7.464 2.587 17.695 1.00 88.19 125 GLN A CA 1
ATOM 1005 C C . GLN A 1 125 ? 7.464 1.501 16.610 1.00 88.19 125 GLN A C 1
ATOM 1007 O O . GLN A 1 125 ? 8.433 0.756 16.483 1.00 88.19 125 GLN A O 1
ATOM 1012 N N . PHE A 1 126 ? 6.385 1.406 15.831 1.00 85.50 126 PHE A N 1
ATOM 1013 C CA . PHE A 1 126 ? 6.193 0.372 14.816 1.00 85.50 126 PHE A CA 1
ATOM 1014 C C . PHE A 1 126 ? 7.055 0.602 13.567 1.00 85.50 126 PHE A C 1
ATOM 1016 O O . PHE A 1 126 ? 7.669 -0.329 13.051 1.00 85.50 126 PHE A O 1
ATOM 1023 N N . SER A 1 127 ? 7.114 1.844 13.079 1.00 85.44 127 SER A N 1
ATOM 1024 C CA . SER A 1 127 ? 7.874 2.240 11.891 1.00 85.44 127 SER A CA 1
ATOM 1025 C C . SER A 1 127 ? 8.554 3.598 12.113 1.00 85.44 127 SER A C 1
ATOM 1027 O O . SER A 1 127 ? 8.160 4.607 11.514 1.00 85.44 127 SER A O 1
ATOM 1029 N N . PRO A 1 128 ? 9.591 3.652 12.974 1.00 84.75 128 PRO A N 1
ATOM 1030 C CA . PRO A 1 128 ? 10.221 4.907 13.391 1.00 84.75 128 PRO A CA 1
ATOM 1031 C C . PRO A 1 128 ? 10.740 5.710 12.204 1.00 84.75 128 PRO A C 1
ATOM 1033 O O . PRO A 1 128 ? 10.522 6.916 12.120 1.00 84.75 128 PRO A O 1
ATOM 1036 N N . ARG A 1 129 ? 11.375 5.033 11.241 1.00 80.25 129 ARG A N 1
ATOM 1037 C CA . ARG A 1 129 ? 12.007 5.702 10.103 1.00 80.25 129 ARG A CA 1
ATOM 1038 C C . ARG A 1 129 ? 10.995 6.295 9.133 1.00 80.25 129 ARG A C 1
ATOM 1040 O O . ARG A 1 129 ? 11.221 7.385 8.620 1.00 80.25 129 ARG A O 1
ATOM 1047 N N . LEU A 1 130 ? 9.884 5.600 8.877 1.00 83.81 130 LEU A N 1
ATOM 1048 C CA . LEU A 1 130 ? 8.844 6.155 8.017 1.00 83.81 130 LEU A CA 1
ATOM 1049 C C . LEU A 1 130 ? 8.192 7.363 8.689 1.00 83.81 130 LEU A C 1
ATOM 1051 O O . LEU A 1 130 ? 8.022 8.383 8.030 1.00 83.81 130 LEU A O 1
ATOM 1055 N N . CYS A 1 131 ? 7.903 7.269 9.991 1.00 87.38 131 CYS A N 1
ATOM 1056 C CA . CYS A 1 131 ? 7.331 8.370 10.765 1.00 87.38 131 CYS A CA 1
ATOM 1057 C C . CYS A 1 131 ? 8.253 9.598 10.787 1.00 87.38 131 CYS A C 1
ATOM 1059 O O . CYS A 1 131 ? 7.786 10.706 10.549 1.00 87.38 131 CYS A O 1
ATOM 1061 N N . GLU A 1 132 ? 9.562 9.401 10.970 1.00 86.94 132 GLU A N 1
ATOM 1062 C CA . GLU A 1 132 ? 10.566 10.471 10.887 1.00 86.94 132 GLU A CA 1
ATOM 1063 C C . GLU A 1 132 ? 10.576 11.145 9.506 1.00 86.94 132 GLU A C 1
ATOM 1065 O O . GLU A 1 132 ? 10.644 12.367 9.412 1.00 86.94 132 GLU A O 1
ATOM 1070 N N . VAL A 1 133 ? 10.485 10.363 8.424 1.00 84.12 133 VAL A N 1
ATOM 1071 C CA . VAL A 1 133 ? 10.532 10.889 7.051 1.00 84.12 133 VAL A CA 1
ATOM 1072 C C . VAL A 1 133 ? 9.267 11.664 6.676 1.00 84.12 133 VAL A C 1
ATOM 1074 O O . VAL A 1 133 ? 9.370 12.655 5.952 1.00 84.12 133 VAL A O 1
ATOM 1077 N N . ILE A 1 134 ? 8.084 11.215 7.106 1.00 87.56 134 ILE A N 1
ATOM 1078 C CA . ILE A 1 134 ? 6.817 11.885 6.764 1.00 87.56 134 ILE A CA 1
ATOM 1079 C C . ILE A 1 134 ? 6.486 13.042 7.716 1.00 87.56 134 ILE A C 1
ATOM 1081 O O . ILE A 1 134 ? 5.832 13.993 7.293 1.00 87.56 134 ILE A O 1
ATOM 1085 N N . GLY A 1 135 ? 6.957 12.985 8.965 1.00 90.88 135 GLY A N 1
ATOM 1086 C CA . GLY A 1 135 ? 6.687 13.974 10.008 1.00 90.88 135 GLY A CA 1
ATOM 1087 C C . GLY A 1 135 ? 5.301 13.844 10.655 1.00 90.88 135 GLY A C 1
ATOM 1088 O O . GLY A 1 135 ? 4.380 13.235 10.105 1.00 90.88 135 GLY A O 1
ATOM 1089 N N . ASP A 1 136 ? 5.145 14.449 11.834 1.00 93.69 136 ASP A N 1
ATOM 1090 C CA . ASP A 1 136 ? 3.969 14.282 12.705 1.00 93.69 136 ASP A CA 1
ATOM 1091 C C . ASP A 1 136 ? 2.647 14.712 12.054 1.00 93.69 136 ASP A C 1
ATOM 1093 O O . ASP A 1 136 ? 1.631 14.027 12.186 1.00 93.69 136 ASP A O 1
ATOM 1097 N N . GLU A 1 137 ? 2.643 15.832 11.324 1.00 95.44 137 GLU A N 1
ATOM 1098 C CA . GLU A 1 137 ? 1.438 16.335 10.653 1.00 95.44 137 GLU A CA 1
ATOM 1099 C C . GLU A 1 137 ? 0.932 15.333 9.605 1.00 95.44 137 GLU A C 1
ATOM 1101 O O . GLU A 1 137 ? -0.242 14.949 9.596 1.00 95.44 137 GLU A O 1
ATOM 1106 N N . GLN A 1 138 ? 1.838 14.839 8.759 1.00 95.38 138 GLN A N 1
ATOM 1107 C CA . GLN A 1 138 ? 1.502 13.873 7.721 1.00 95.38 138 GLN A CA 1
ATOM 1108 C C . GLN A 1 138 ? 1.162 12.496 8.306 1.00 95.38 138 GLN A C 1
ATOM 1110 O O . GLN A 1 138 ? 0.284 11.798 7.785 1.00 95.38 138 GLN A O 1
ATOM 1115 N N . LEU A 1 139 ? 1.809 12.106 9.407 1.00 95.56 139 LEU A N 1
ATOM 1116 C CA . LEU A 1 139 ? 1.464 10.898 10.148 1.00 95.56 139 LEU A CA 1
ATOM 1117 C C . LEU A 1 139 ? 0.014 10.963 10.643 1.00 95.56 139 LEU A C 1
ATOM 1119 O O . LEU A 1 139 ? -0.753 10.034 10.394 1.00 95.56 139 LEU A O 1
ATOM 1123 N N . ARG A 1 140 ? -0.417 12.080 11.242 1.00 97.50 140 ARG A N 1
ATOM 1124 C CA . ARG A 1 140 ? -1.818 12.264 11.664 1.00 97.50 140 ARG A CA 1
ATOM 1125 C C . ARG A 1 140 ? -2.797 12.211 10.495 1.00 97.50 140 ARG A C 1
ATOM 1127 O O . ARG A 1 140 ? -3.850 11.584 10.609 1.00 97.50 140 ARG A O 1
ATOM 1134 N N . ILE A 1 141 ? -2.451 12.799 9.347 1.00 97.44 141 ILE A N 1
ATOM 1135 C CA . ILE A 1 141 ? -3.256 12.672 8.118 1.00 97.44 141 ILE A CA 1
ATOM 1136 C C . ILE A 1 141 ? -3.404 11.195 7.719 1.00 97.44 141 ILE A C 1
ATOM 1138 O O . ILE A 1 141 ? -4.515 10.752 7.411 1.00 97.44 141 ILE A O 1
ATOM 1142 N N . SER A 1 142 ? -2.312 10.430 7.776 1.00 97.25 142 SER A N 1
ATOM 1143 C CA . SER A 1 142 ? -2.283 8.996 7.455 1.00 97.25 142 SER A CA 1
ATOM 1144 C C . SER A 1 142 ? -3.125 8.169 8.432 1.00 97.25 142 SER A C 1
ATOM 1146 O O . SER A 1 142 ? -3.912 7.328 8.004 1.00 97.25 142 SER A O 1
ATOM 1148 N N . LEU A 1 143 ? -3.053 8.461 9.733 1.00 97.56 143 LEU A N 1
ATOM 1149 C CA . LEU A 1 143 ? -3.856 7.797 10.764 1.00 97.56 143 LEU A CA 1
ATOM 1150 C C . LEU A 1 143 ? -5.349 8.100 10.621 1.00 97.56 143 LEU A C 1
ATOM 1152 O O . LEU A 1 143 ? -6.186 7.202 10.637 1.00 97.56 143 LEU A O 1
ATOM 1156 N N . ARG A 1 144 ? -5.720 9.360 10.386 1.00 97.50 144 ARG A N 1
ATOM 1157 C CA . ARG A 1 144 ? -7.123 9.714 10.112 1.00 97.50 144 ARG A CA 1
ATOM 1158 C C . ARG A 1 144 ? -7.634 9.069 8.832 1.00 97.50 144 ARG A C 1
ATOM 1160 O O . ARG A 1 144 ? -8.834 8.822 8.704 1.00 97.50 144 ARG A O 1
ATOM 1167 N N . HIS A 1 145 ? -6.761 8.866 7.849 1.00 97.50 145 HIS A N 1
ATOM 1168 C CA . HIS A 1 145 ? -7.094 8.144 6.630 1.00 97.50 145 HIS A CA 1
ATOM 1169 C C . HIS A 1 145 ? -7.352 6.658 6.920 1.00 97.50 145 HIS A C 1
ATOM 1171 O O . HIS A 1 145 ? -8.409 6.156 6.541 1.00 97.50 145 HIS A O 1
ATOM 1177 N N . SER A 1 146 ? -6.461 5.974 7.640 1.00 96.06 146 SER A N 1
ATOM 1178 C CA . SER A 1 146 ? -6.621 4.553 7.971 1.00 96.06 146 SER A CA 1
ATOM 1179 C C . SER A 1 146 ? -7.812 4.284 8.888 1.00 96.06 146 SER A C 1
ATOM 1181 O O . SER A 1 146 ? -8.573 3.367 8.602 1.00 96.06 146 SER A O 1
ATOM 1183 N N . ILE A 1 147 ? -8.062 5.118 9.904 1.00 96.44 147 ILE A N 1
ATOM 1184 C CA . ILE A 1 147 ? -9.248 5.006 10.774 1.00 96.44 147 ILE A CA 1
ATOM 1185 C C . ILE A 1 147 ? -10.533 5.100 9.938 1.00 96.44 147 ILE A C 1
ATOM 1187 O O . ILE A 1 147 ? -11.439 4.281 10.083 1.00 96.44 147 ILE A O 1
ATOM 1191 N N . ARG A 1 148 ? -10.606 6.059 9.002 1.00 96.88 148 ARG A N 1
ATOM 1192 C CA . ARG A 1 148 ? -11.757 6.188 8.093 1.00 96.88 148 ARG A CA 1
ATOM 1193 C C . ARG A 1 148 ? -11.947 4.953 7.216 1.00 96.88 148 ARG A C 1
ATOM 1195 O O . ARG A 1 148 ? -13.089 4.570 6.988 1.00 96.88 148 ARG A O 1
ATOM 1202 N N . ARG A 1 149 ? -10.866 4.330 6.738 1.00 97.25 149 ARG A N 1
ATOM 1203 C CA . ARG A 1 149 ? -10.941 3.091 5.946 1.00 97.25 149 ARG A CA 1
ATOM 1204 C C . ARG A 1 149 ? -11.337 1.888 6.796 1.00 97.25 149 ARG A C 1
ATOM 1206 O O . ARG A 1 149 ? -12.221 1.150 6.388 1.00 97.25 149 ARG A O 1
ATOM 1213 N N . ALA A 1 150 ? -10.780 1.735 7.995 1.00 97.31 150 ALA A N 1
ATOM 1214 C CA . ALA A 1 150 ? -11.156 0.664 8.916 1.00 97.31 150 ALA A CA 1
ATOM 1215 C C . ALA A 1 150 ? -12.663 0.706 9.236 1.00 97.31 150 ALA A C 1
ATOM 1217 O O . ALA A 1 150 ? -13.343 -0.318 9.181 1.00 97.31 150 ALA A O 1
ATOM 1218 N N . ASN A 1 151 ? -13.213 1.909 9.439 1.00 96.44 151 ASN A N 1
ATOM 1219 C CA . ASN A 1 151 ? -14.647 2.107 9.655 1.00 96.44 151 ASN A CA 1
ATOM 1220 C C . ASN A 1 151 ? -15.513 1.642 8.464 1.00 96.44 151 ASN A C 1
ATOM 1222 O O . ASN A 1 151 ? -16.633 1.188 8.681 1.00 96.44 151 ASN A O 1
ATOM 1226 N N . GLN A 1 152 ? -15.017 1.707 7.217 1.00 97.19 152 GLN A N 1
ATOM 1227 C CA . GLN A 1 152 ? -15.737 1.188 6.036 1.00 97.19 152 GLN A CA 1
ATOM 1228 C C . GLN A 1 152 ? -15.892 -0.339 6.072 1.00 97.19 152 GLN A C 1
ATOM 1230 O O . GLN A 1 152 ? -16.812 -0.876 5.460 1.00 97.19 152 GLN A O 1
ATOM 1235 N N . TYR A 1 153 ? -15.025 -1.021 6.821 1.00 97.31 153 TYR A N 1
ATOM 1236 C CA . TYR A 1 153 ? -15.091 -2.455 7.093 1.00 97.31 153 TYR A CA 1
ATOM 1237 C C . TYR A 1 153 ? -15.730 -2.766 8.454 1.00 97.31 153 TYR A C 1
ATOM 1239 O O . TYR A 1 153 ? -15.580 -3.875 8.965 1.00 97.31 153 TYR A O 1
ATOM 1247 N N . GLU A 1 154 ? -16.442 -1.814 9.063 1.00 97.62 154 GLU A N 1
ATOM 1248 C CA . GLU A 1 154 ? -17.125 -1.987 10.355 1.00 97.62 154 GLU A CA 1
ATOM 1249 C C . GLU A 1 154 ? -16.159 -2.332 11.511 1.00 97.62 154 GLU A C 1
ATOM 1251 O O . GLU A 1 154 ? -16.552 -2.938 12.510 1.00 97.62 154 GLU A O 1
ATOM 1256 N N . PHE A 1 155 ? -14.879 -1.958 11.398 1.00 97.19 155 PHE A N 1
ATOM 1257 C CA . PHE A 1 155 ? -13.945 -2.007 12.523 1.00 97.19 155 PHE A CA 1
ATOM 1258 C C . PHE A 1 155 ? -14.144 -0.767 13.385 1.00 97.19 155 PHE A C 1
ATOM 1260 O O . PHE A 1 155 ? -13.889 0.349 12.946 1.00 97.19 155 PHE A O 1
ATOM 1267 N N . THR A 1 156 ? -14.610 -0.974 14.612 1.00 94.12 156 THR A N 1
ATOM 1268 C CA . THR A 1 156 ? -14.934 0.100 15.564 1.00 94.12 156 THR A CA 1
ATOM 1269 C C . THR A 1 156 ? -14.149 -0.011 16.865 1.00 94.12 156 THR A C 1
ATOM 1271 O O . THR A 1 156 ? -14.123 0.930 17.656 1.00 94.12 156 THR A O 1
ATOM 1274 N N . TYR A 1 157 ? -13.501 -1.150 17.114 1.00 94.44 157 TYR A N 1
ATOM 1275 C CA . TYR A 1 157 ? -12.740 -1.379 18.334 1.00 94.44 157 TYR A CA 1
ATOM 1276 C C . TYR A 1 157 ? -11.303 -0.895 18.179 1.00 94.44 157 TYR A C 1
ATOM 1278 O O . TYR A 1 157 ? -10.684 -1.036 17.127 1.00 94.44 157 TYR A O 1
ATOM 1286 N N . ARG A 1 158 ? -10.729 -0.376 19.270 1.00 94.44 158 ARG A N 1
ATOM 1287 C CA . ARG A 1 158 ? -9.349 0.139 19.281 1.00 94.44 158 ARG A CA 1
ATOM 1288 C C . ARG A 1 158 ? -8.345 -0.888 18.749 1.00 94.44 158 ARG A C 1
ATOM 1290 O O . ARG A 1 158 ? -7.461 -0.528 17.983 1.00 94.44 158 ARG A O 1
ATOM 1297 N N . GLY A 1 159 ? -8.508 -2.162 19.118 1.00 92.88 159 GLY A N 1
ATOM 1298 C CA . GLY A 1 159 ? -7.629 -3.250 18.678 1.00 92.88 159 GLY A CA 1
ATOM 1299 C C . GLY A 1 159 ? -7.700 -3.530 17.175 1.00 92.88 159 GLY A C 1
ATOM 1300 O O . GLY A 1 159 ? -6.663 -3.612 16.523 1.00 92.88 159 GLY A O 1
ATOM 1301 N N . SER A 1 160 ? -8.904 -3.623 16.604 1.00 95.62 160 SER A N 1
ATOM 1302 C CA . SER A 1 160 ? -9.088 -3.884 15.170 1.00 95.62 160 SER A CA 1
ATOM 1303 C C . SER A 1 160 ? -8.660 -2.687 14.313 1.00 95.62 160 SER A C 1
ATOM 1305 O O . SER A 1 160 ? -8.033 -2.868 13.270 1.00 95.62 160 SER A O 1
ATOM 1307 N N . ILE A 1 161 ? -8.902 -1.457 14.780 1.00 97.44 161 ILE A N 1
ATOM 1308 C CA . ILE A 1 161 ? -8.422 -0.241 14.111 1.00 97.44 161 ILE A CA 1
ATOM 1309 C C . ILE A 1 161 ? -6.892 -0.135 14.180 1.00 97.44 161 ILE A C 1
ATOM 1311 O O . ILE A 1 161 ? -6.262 0.183 13.173 1.00 97.44 161 ILE A O 1
ATOM 1315 N N . ARG A 1 162 ? -6.277 -0.442 15.331 1.00 97.31 162 ARG A N 1
ATOM 1316 C CA . ARG A 1 162 ? -4.814 -0.496 15.455 1.00 97.31 162 ARG A CA 1
ATOM 1317 C C . ARG A 1 162 ? -4.207 -1.517 14.492 1.00 97.31 162 ARG A C 1
ATOM 1319 O O . ARG A 1 162 ? -3.277 -1.168 13.776 1.00 97.31 162 ARG A O 1
ATOM 1326 N N . LEU A 1 163 ? -4.761 -2.729 14.415 1.00 96.94 163 LEU A N 1
ATOM 1327 C CA . LEU A 1 163 ? -4.310 -3.735 13.448 1.00 96.94 163 LEU A CA 1
ATOM 1328 C C . LEU A 1 163 ? -4.398 -3.203 12.008 1.00 96.94 163 LEU A C 1
ATOM 1330 O O . LEU A 1 163 ? -3.463 -3.366 11.231 1.00 96.94 163 LEU A O 1
ATOM 1334 N N . TYR A 1 164 ? -5.486 -2.514 11.651 1.00 98.12 164 TYR A N 1
ATOM 1335 C CA . TYR A 1 164 ? -5.632 -1.900 10.326 1.00 98.12 164 TYR A CA 1
ATOM 1336 C C . TYR A 1 164 ? -4.559 -0.826 10.056 1.00 98.12 164 TYR A C 1
ATOM 1338 O O . TYR A 1 164 ? -4.045 -0.718 8.941 1.00 98.12 164 TYR A O 1
ATOM 1346 N N . ILE A 1 165 ? -4.193 -0.032 11.068 1.00 97.75 165 ILE A N 1
ATOM 1347 C CA . ILE A 1 165 ? -3.084 0.931 10.986 1.00 97.75 165 ILE A CA 1
ATOM 1348 C C . ILE A 1 165 ? -1.758 0.202 10.738 1.00 97.75 165 ILE A C 1
ATOM 1350 O O . ILE A 1 165 ? -1.018 0.587 9.835 1.00 97.75 165 ILE A O 1
ATOM 1354 N N . GLU A 1 166 ? -1.472 -0.870 11.478 1.00 96.75 166 GLU A N 1
ATOM 1355 C CA . GLU A 1 166 ? -0.268 -1.689 11.285 1.00 96.75 166 GLU A CA 1
ATOM 1356 C C . GLU A 1 166 ? -0.219 -2.273 9.856 1.00 96.75 166 GLU A C 1
ATOM 1358 O O . GLU A 1 166 ? 0.818 -2.213 9.195 1.00 96.75 166 GLU A O 1
ATOM 1363 N N . MET A 1 167 ? -1.353 -2.735 9.313 1.00 96.38 167 MET A N 1
ATOM 1364 C CA . MET A 1 167 ? -1.454 -3.186 7.916 1.00 96.38 167 MET A CA 1
ATOM 1365 C C . MET A 1 167 ? -1.141 -2.080 6.908 1.00 96.38 167 MET A C 1
ATOM 1367 O O . MET A 1 167 ? -0.439 -2.332 5.931 1.00 96.38 167 MET A O 1
ATOM 1371 N N . MET A 1 168 ? -1.611 -0.851 7.143 1.00 96.12 168 MET A N 1
ATOM 1372 C CA . MET A 1 168 ? -1.252 0.294 6.303 1.00 96.12 168 MET A CA 1
ATOM 1373 C C . MET A 1 168 ? 0.271 0.489 6.253 1.00 96.12 168 MET A C 1
ATOM 1375 O O . MET A 1 168 ? 0.809 0.751 5.180 1.00 96.12 168 MET A O 1
ATOM 1379 N N . PHE A 1 169 ? 0.970 0.360 7.383 1.00 90.25 169 PHE A N 1
ATOM 1380 C CA . PHE A 1 169 ? 2.430 0.492 7.420 1.00 90.25 169 PHE A CA 1
ATOM 1381 C C . PHE A 1 169 ? 3.157 -0.653 6.710 1.00 90.25 169 PHE A C 1
ATOM 1383 O O . PHE A 1 169 ? 4.219 -0.430 6.133 1.00 90.25 169 PHE A O 1
ATOM 1390 N N . LEU A 1 170 ? 2.605 -1.867 6.755 1.00 90.75 170 LEU A N 1
ATOM 1391 C CA . LEU A 1 170 ? 3.206 -3.044 6.127 1.00 90.75 170 LEU A CA 1
ATOM 1392 C C . LEU A 1 170 ? 2.965 -3.106 4.613 1.00 90.75 170 LEU A C 1
ATOM 1394 O O . LEU A 1 170 ? 3.831 -3.578 3.880 1.00 90.75 170 LEU A O 1
ATOM 1398 N N . PHE A 1 171 ? 1.795 -2.658 4.156 1.00 93.38 171 PHE A N 1
ATOM 1399 C CA . PHE A 1 171 ? 1.278 -2.960 2.817 1.00 93.38 171 PHE A CA 1
ATOM 1400 C C . PHE A 1 171 ? 0.871 -1.717 2.002 1.00 93.38 171 PHE A C 1
ATOM 1402 O O . PHE A 1 171 ? 0.473 -1.842 0.843 1.00 93.38 171 PHE A O 1
ATOM 1409 N N . GLY A 1 172 ? 0.966 -0.517 2.585 1.00 94.88 172 GLY A N 1
ATOM 1410 C CA . GLY A 1 172 ? 0.483 0.745 2.013 1.00 94.88 172 GLY A CA 1
ATOM 1411 C C . GLY A 1 172 ? -0.969 1.051 2.398 1.00 94.88 172 GLY A C 1
ATOM 1412 O O . GLY A 1 172 ? -1.753 0.158 2.714 1.00 94.88 172 GLY A O 1
ATOM 1413 N N . SER A 1 173 ? -1.387 2.319 2.354 1.00 96.38 173 SER A N 1
ATOM 1414 C CA . SER A 1 173 ? -2.711 2.757 2.841 1.00 96.38 173 SER A CA 1
ATOM 1415 C C . SER A 1 173 ? -3.906 2.213 2.052 1.00 96.38 173 SER A C 1
ATOM 1417 O O . SER A 1 173 ? -5.044 2.288 2.517 1.00 96.38 173 SER A O 1
ATOM 1419 N N . PHE A 1 174 ? -3.661 1.665 0.863 1.00 97.31 174 PHE A N 1
ATOM 1420 C CA . PHE A 1 174 ? -4.681 1.099 -0.022 1.00 97.31 174 PHE A CA 1
ATOM 1421 C C . PHE A 1 174 ? -4.510 -0.409 -0.238 1.00 97.31 174 PHE A C 1
ATOM 1423 O O . PHE A 1 174 ? -4.957 -0.926 -1.264 1.00 97.31 174 PHE A O 1
ATOM 1430 N N . PHE A 1 175 ? -3.868 -1.107 0.704 1.00 96.56 175 PHE A N 1
ATOM 1431 C CA . PHE A 1 175 ? -3.664 -2.558 0.646 1.00 96.56 175 PHE A CA 1
ATOM 1432 C C . PHE A 1 175 ? -4.970 -3.337 0.443 1.00 96.56 175 PHE A C 1
ATOM 1434 O O . PHE A 1 175 ? -4.998 -4.370 -0.213 1.00 96.56 175 PHE A O 1
ATOM 1441 N N . ASP A 1 176 ? -6.078 -2.818 0.967 1.00 96.00 176 ASP A N 1
ATOM 1442 C CA . ASP A 1 176 ? -7.402 -3.423 0.891 1.00 96.00 176 ASP A CA 1
ATOM 1443 C C . ASP A 1 176 ? -7.992 -3.384 -0.533 1.00 96.00 176 ASP A C 1
ATOM 1445 O O . ASP A 1 176 ? -8.942 -4.100 -0.835 1.00 96.00 176 ASP A O 1
ATOM 1449 N N . CYS A 1 177 ? -7.398 -2.599 -1.435 1.00 95.44 177 CYS A N 1
ATOM 1450 C CA . CYS A 1 177 ? -7.697 -2.585 -2.868 1.00 95.44 177 CYS A CA 1
ATOM 1451 C C . CYS A 1 177 ? -6.598 -3.248 -3.719 1.00 95.44 177 CYS A C 1
ATOM 1453 O O . CYS A 1 177 ? -6.711 -3.255 -4.947 1.00 95.44 177 CYS A O 1
ATOM 1455 N N . ASP A 1 178 ? -5.530 -3.749 -3.097 1.00 97.44 178 ASP A N 1
ATOM 1456 C CA . ASP A 1 178 ? -4.372 -4.302 -3.790 1.00 97.44 178 ASP A CA 1
ATOM 1457 C C . ASP A 1 178 ? -4.633 -5.767 -4.186 1.00 97.44 178 ASP A C 1
ATOM 1459 O O . ASP A 1 178 ? -4.910 -6.602 -3.315 1.00 97.44 178 ASP A O 1
ATOM 1463 N N . PRO A 1 179 ? -4.540 -6.129 -5.480 1.00 97.75 179 PRO A N 1
ATOM 1464 C CA . PRO A 1 179 ? -4.702 -7.517 -5.896 1.00 97.75 179 PRO A CA 1
ATOM 1465 C C . PRO A 1 179 ? -3.678 -8.462 -5.247 1.00 97.75 179 PRO A C 1
ATOM 1467 O O . PRO A 1 179 ? -4.005 -9.631 -5.048 1.00 97.75 179 PRO A O 1
ATOM 1470 N N . VAL A 1 180 ? -2.486 -7.983 -4.870 1.00 96.25 180 VAL A N 1
ATOM 1471 C CA . VAL A 1 180 ? -1.449 -8.781 -4.189 1.00 96.25 180 VAL A CA 1
ATOM 1472 C C . VAL A 1 180 ? -1.938 -9.313 -2.839 1.00 96.25 180 VAL A C 1
ATOM 1474 O O . VAL A 1 180 ? -1.664 -10.461 -2.491 1.00 96.25 180 VAL A O 1
ATOM 1477 N N . TYR A 1 181 ? -2.732 -8.532 -2.101 1.00 95.69 181 TYR A N 1
ATOM 1478 C CA . TYR A 1 181 ? -3.211 -8.880 -0.757 1.00 95.69 181 TYR A CA 1
ATOM 1479 C C . TYR A 1 181 ? -4.670 -9.351 -0.739 1.00 95.69 181 TYR A C 1
ATOM 1481 O O . TYR A 1 181 ? -5.333 -9.318 0.299 1.00 95.69 181 TYR A O 1
ATOM 1489 N N . ARG A 1 182 ? -5.184 -9.849 -1.872 1.00 95.19 182 ARG A N 1
ATOM 1490 C CA . ARG A 1 182 ? -6.607 -10.179 -2.075 1.00 95.19 182 ARG A CA 1
ATOM 1491 C C . ARG A 1 182 ? -7.241 -11.023 -0.965 1.00 95.19 182 ARG A C 1
ATOM 1493 O O . ARG A 1 182 ? -8.420 -10.842 -0.667 1.00 95.19 182 ARG A O 1
ATOM 1500 N N . GLN A 1 183 ? -6.502 -11.958 -0.368 1.00 92.38 183 GLN A N 1
ATOM 1501 C CA . GLN A 1 183 ? -7.025 -12.789 0.723 1.00 92.38 183 GLN A CA 1
ATOM 1502 C C . GLN A 1 183 ? -7.276 -11.986 2.008 1.00 92.38 183 GLN A C 1
ATOM 1504 O O . GLN A 1 183 ? -8.281 -12.225 2.670 1.00 92.38 183 GLN A O 1
ATOM 1509 N N . MET A 1 184 ? -6.435 -10.995 2.321 1.00 92.12 184 MET A N 1
ATOM 1510 C CA . MET A 1 184 ? -6.653 -10.094 3.459 1.00 92.12 184 MET A CA 1
ATOM 1511 C C . MET A 1 184 ? -7.885 -9.210 3.231 1.00 92.12 184 MET A C 1
ATOM 1513 O O . MET A 1 184 ? -8.698 -9.051 4.137 1.00 92.12 184 MET A O 1
ATOM 1517 N N . THR A 1 185 ? -8.095 -8.712 2.005 1.00 93.38 185 THR A N 1
ATOM 1518 C CA . THR A 1 185 ? -9.322 -7.975 1.652 1.00 93.38 185 THR A CA 1
ATOM 1519 C C . THR A 1 185 ? -10.576 -8.826 1.842 1.00 93.38 185 THR A C 1
ATOM 1521 O O . THR A 1 185 ? -11.594 -8.325 2.310 1.00 93.38 185 THR A O 1
ATOM 1524 N N . LYS A 1 186 ? -10.534 -10.124 1.510 1.00 96.06 186 LYS A N 1
ATOM 1525 C CA . LYS A 1 186 ? -11.683 -11.012 1.752 1.00 96.06 186 LYS A CA 1
ATOM 1526 C C . LYS A 1 186 ? -12.015 -11.125 3.237 1.00 96.06 186 LYS A C 1
ATOM 1528 O O . LYS A 1 186 ? -13.194 -11.088 3.576 1.00 96.06 186 LYS A O 1
ATOM 1533 N N . ASP A 1 187 ? -11.005 -11.225 4.099 1.00 96.88 187 ASP A N 1
ATOM 1534 C CA . ASP A 1 187 ? -11.229 -11.265 5.546 1.00 96.88 187 ASP A CA 1
ATOM 1535 C C . ASP A 1 187 ? -11.756 -9.932 6.082 1.00 96.88 187 ASP A C 1
ATOM 1537 O O . ASP A 1 187 ? -12.645 -9.941 6.929 1.00 96.88 187 ASP A O 1
ATOM 1541 N N . LEU A 1 188 ? -11.292 -8.797 5.546 1.00 96.69 188 LEU A N 1
ATOM 1542 C CA . LEU A 1 188 ? -11.860 -7.481 5.857 1.00 96.69 188 LEU A CA 1
ATOM 1543 C C . LEU A 1 188 ? -13.339 -7.386 5.461 1.00 96.69 188 LEU A C 1
ATOM 1545 O O . LEU A 1 188 ? -14.148 -6.883 6.234 1.00 96.69 188 LEU A O 1
ATOM 1549 N N . CYS A 1 189 ? -13.714 -7.886 4.282 1.00 96.81 189 CYS A N 1
ATOM 1550 C CA . CYS A 1 189 ? -15.087 -7.828 3.769 1.00 96.81 189 CYS A CA 1
ATOM 1551 C C . CYS A 1 189 ? -16.051 -8.840 4.408 1.00 96.81 189 CYS A C 1
ATOM 1553 O O . CYS A 1 189 ? -17.256 -8.771 4.142 1.00 96.81 189 CYS A O 1
ATOM 1555 N N . ALA A 1 190 ? -15.552 -9.798 5.195 1.00 97.25 190 ALA A N 1
ATOM 1556 C CA . ALA A 1 190 ? -16.399 -10.787 5.845 1.00 97.25 190 ALA A CA 1
ATOM 1557 C C . ALA A 1 190 ? -17.412 -10.113 6.795 1.00 97.25 190 ALA A C 1
ATOM 1559 O O . ALA A 1 190 ? -17.191 -9.010 7.297 1.00 97.25 190 ALA A O 1
ATOM 1560 N N . LYS A 1 191 ? -18.563 -10.761 6.995 1.00 95.25 191 LYS A N 1
ATOM 1561 C CA . LYS A 1 191 ? -19.703 -10.216 7.759 1.00 95.25 191 LYS A CA 1
ATOM 1562 C C . LYS A 1 191 ? -19.816 -10.761 9.180 1.00 95.25 191 LYS A C 1
ATOM 1564 O O . LYS A 1 191 ? -20.835 -10.580 9.836 1.00 95.25 191 LYS A O 1
ATOM 1569 N N . ASP A 1 192 ? -18.778 -11.437 9.647 1.00 94.88 192 ASP A N 1
ATOM 1570 C CA . ASP A 1 192 ? -18.664 -11.909 11.015 1.00 94.88 192 ASP A CA 1
ATOM 1571 C C . ASP A 1 192 ? -18.042 -10.850 11.938 1.00 94.88 192 ASP A C 1
ATOM 1573 O O . ASP A 1 192 ? -17.690 -9.730 11.541 1.00 94.88 192 ASP A O 1
ATOM 1577 N N . TYR A 1 193 ? -17.965 -11.200 13.219 1.00 96.38 193 TYR A N 1
ATOM 1578 C CA . TYR A 1 193 ? -17.530 -10.299 14.271 1.00 96.38 193 TYR A CA 1
ATOM 1579 C C . TYR A 1 193 ? -16.121 -9.752 14.000 1.00 96.38 193 TYR A C 1
ATOM 1581 O O . TYR A 1 193 ? -15.204 -10.475 13.613 1.00 96.38 193 TYR A O 1
ATOM 1589 N N . GLN A 1 194 ? -15.943 -8.445 14.211 1.00 97.38 194 GLN A N 1
ATOM 1590 C CA . GLN A 1 194 ? -14.722 -7.731 13.821 1.00 97.38 194 GLN A CA 1
ATOM 1591 C C . GLN A 1 194 ? -13.437 -8.317 14.423 1.00 97.38 194 GLN A C 1
ATOM 1593 O O . GLN A 1 194 ? -12.390 -8.247 13.788 1.00 97.38 194 GLN A O 1
ATOM 1598 N N . MET A 1 195 ? -13.503 -8.908 15.621 1.00 95.50 195 MET A N 1
ATOM 1599 C CA . MET A 1 195 ? -12.318 -9.495 16.251 1.00 95.50 195 MET A CA 1
ATOM 1600 C C . MET A 1 195 ? -11.951 -10.852 15.651 1.00 95.50 195 MET A C 1
ATOM 1602 O O . MET A 1 195 ? -10.766 -11.155 15.564 1.00 95.50 195 MET A O 1
ATOM 1606 N N . ASP A 1 196 ? -12.923 -11.625 15.161 1.00 96.88 196 ASP A N 1
ATOM 1607 C CA . ASP A 1 196 ? -12.643 -12.875 14.444 1.00 96.88 196 ASP A CA 1
ATOM 1608 C C . ASP A 1 196 ? -11.987 -12.572 13.091 1.00 96.88 196 ASP A C 1
ATOM 1610 O O . ASP A 1 196 ? -11.019 -13.226 12.697 1.00 96.88 196 ASP A O 1
ATOM 1614 N N . ARG A 1 197 ? -12.453 -11.513 12.412 1.00 97.50 197 ARG A N 1
ATOM 1615 C CA . ARG A 1 197 ? -11.800 -10.968 11.209 1.00 97.50 197 ARG A CA 1
ATOM 1616 C C . ARG A 1 197 ? -10.382 -10.499 11.510 1.00 97.50 197 ARG A C 1
ATOM 1618 O O . ARG A 1 197 ? -9.456 -10.879 10.800 1.00 97.50 197 ARG A O 1
ATOM 1625 N N . ALA A 1 198 ? -10.204 -9.715 12.574 1.00 95.94 198 ALA A N 1
ATOM 1626 C CA . ALA A 1 198 ? -8.896 -9.223 12.996 1.00 95.94 198 ALA A CA 1
ATOM 1627 C C . ALA A 1 198 ? -7.923 -10.369 13.319 1.00 95.94 198 ALA A C 1
ATOM 1629 O O . ALA A 1 198 ? -6.773 -10.318 12.892 1.00 95.94 198 ALA A O 1
ATOM 1630 N N . GLN A 1 199 ? -8.380 -11.429 13.993 1.00 95.56 199 GLN A N 1
ATOM 1631 C CA . GLN A 1 199 ? -7.547 -12.595 14.285 1.00 95.56 199 GLN A CA 1
ATOM 1632 C C . GLN A 1 199 ? -7.096 -13.305 13.004 1.00 95.56 199 GLN A C 1
ATOM 1634 O O . GLN A 1 199 ? -5.904 -13.544 12.832 1.00 95.56 199 GLN A O 1
ATOM 1639 N N . ARG A 1 200 ? -8.011 -13.575 12.061 1.00 97.00 200 ARG A N 1
ATOM 1640 C CA . ARG A 1 200 ? -7.639 -14.205 10.779 1.00 97.00 200 ARG A CA 1
ATOM 1641 C C . ARG A 1 200 ? -6.639 -13.367 9.991 1.00 97.00 200 ARG A C 1
ATOM 1643 O O . ARG A 1 200 ? -5.695 -13.901 9.416 1.00 97.00 200 ARG A O 1
ATOM 1650 N N . ILE A 1 201 ? -6.834 -12.051 9.977 1.00 96.94 201 ILE A N 1
ATOM 1651 C CA . ILE A 1 201 ? -5.910 -11.113 9.337 1.00 96.94 201 ILE A CA 1
ATOM 1652 C C . ILE A 1 201 ? -4.536 -11.170 10.010 1.00 96.94 201 ILE A C 1
ATOM 1654 O O . ILE A 1 201 ? -3.525 -11.234 9.313 1.00 96.94 201 ILE A O 1
ATOM 1658 N N . TYR A 1 202 ? -4.489 -11.181 11.342 1.00 94.75 202 TYR A N 1
ATOM 1659 C CA . TYR A 1 202 ? -3.242 -11.303 12.088 1.00 94.75 202 TYR A CA 1
ATOM 1660 C C . TYR A 1 202 ? -2.504 -12.606 11.752 1.00 94.75 202 TYR A C 1
ATOM 1662 O O . TYR A 1 202 ? -1.314 -12.569 11.435 1.00 94.75 202 TYR A O 1
ATOM 1670 N N . ASP A 1 203 ? -3.214 -13.734 11.700 1.00 95.31 203 ASP A N 1
ATOM 1671 C CA . ASP A 1 203 ? -2.633 -15.025 11.319 1.00 95.31 203 ASP A CA 1
ATOM 1672 C C . ASP A 1 203 ? -2.042 -14.980 9.897 1.00 95.31 203 ASP A C 1
ATOM 1674 O O . ASP A 1 203 ? -0.940 -15.482 9.656 1.00 95.31 203 ASP A O 1
ATOM 1678 N N . ARG A 1 204 ? -2.704 -14.290 8.955 1.00 94.62 204 ARG A N 1
ATOM 1679 C CA . ARG A 1 204 ? -2.149 -14.057 7.609 1.00 94.62 204 ARG A CA 1
ATOM 1680 C C . ARG A 1 204 ? -0.924 -13.160 7.604 1.00 94.62 204 ARG A C 1
ATOM 1682 O O . ARG A 1 204 ? -0.042 -13.362 6.776 1.00 94.62 204 ARG A O 1
ATOM 1689 N N . ILE A 1 205 ? -0.857 -12.158 8.477 1.00 92.88 205 ILE A N 1
ATOM 1690 C CA . ILE A 1 205 ? 0.336 -11.313 8.601 1.00 92.88 205 ILE A CA 1
ATOM 1691 C C . ILE A 1 205 ? 1.514 -12.160 9.087 1.00 92.88 205 ILE A C 1
ATOM 1693 O O . ILE A 1 205 ? 2.618 -12.006 8.568 1.00 92.88 205 ILE A O 1
ATOM 1697 N N . LEU A 1 206 ? 1.296 -13.084 10.028 1.00 90.75 206 LEU A N 1
ATOM 1698 C CA . LEU A 1 206 ? 2.338 -14.013 10.470 1.00 90.75 206 LEU A CA 1
ATOM 1699 C C . LEU A 1 206 ? 2.800 -14.936 9.334 1.00 90.75 206 LEU A C 1
ATOM 1701 O O . LEU A 1 206 ? 4.006 -15.080 9.122 1.00 90.75 206 LEU A O 1
ATOM 1705 N N . GLU A 1 207 ? 1.866 -15.492 8.557 1.00 93.81 207 GLU A N 1
ATOM 1706 C CA . GLU A 1 207 ? 2.194 -16.289 7.369 1.00 93.81 207 GLU A CA 1
ATOM 1707 C C . GLU A 1 207 ? 2.988 -15.464 6.341 1.00 93.81 207 GLU A C 1
ATOM 1709 O O . GLU A 1 207 ? 4.037 -15.902 5.867 1.00 93.81 207 GLU A O 1
ATOM 1714 N N . TYR A 1 208 ? 2.532 -14.245 6.036 1.00 93.19 208 TYR A N 1
ATOM 1715 C CA . TYR A 1 208 ? 3.207 -13.323 5.124 1.00 93.19 208 TYR A CA 1
ATOM 1716 C C . TYR A 1 208 ? 4.629 -13.007 5.595 1.00 93.19 208 TYR A C 1
ATOM 1718 O O . TYR A 1 208 ? 5.570 -13.040 4.804 1.00 93.19 208 TYR A O 1
ATOM 1726 N N . ARG A 1 209 ? 4.821 -12.736 6.890 1.00 91.56 209 ARG A N 1
ATOM 1727 C CA . ARG A 1 209 ? 6.154 -12.477 7.446 1.00 91.56 209 ARG A CA 1
ATOM 1728 C C . ARG A 1 209 ? 7.081 -13.672 7.246 1.00 91.56 209 ARG A C 1
ATOM 1730 O O . ARG A 1 209 ? 8.204 -13.481 6.797 1.00 91.56 209 ARG A O 1
ATOM 1737 N N . SER A 1 210 ? 6.605 -14.883 7.522 1.00 91.50 210 SER A N 1
ATOM 1738 C CA . SER A 1 210 ? 7.406 -16.097 7.348 1.00 91.50 210 SER A CA 1
ATOM 1739 C C . SER A 1 210 ? 7.738 -16.367 5.875 1.00 91.50 210 SER A C 1
ATOM 1741 O O . SER A 1 210 ? 8.902 -16.557 5.533 1.00 91.50 210 SER A O 1
ATOM 1743 N N . ARG A 1 211 ? 6.737 -16.338 4.986 1.00 94.31 211 ARG A N 1
ATOM 1744 C CA . ARG A 1 211 ? 6.898 -16.732 3.576 1.00 94.31 211 ARG A CA 1
ATOM 1745 C C . ARG A 1 211 ? 7.527 -15.648 2.708 1.00 94.31 211 ARG A C 1
ATOM 1747 O O . ARG A 1 211 ? 8.338 -15.954 1.841 1.00 94.31 211 ARG A O 1
ATOM 1754 N N . VAL A 1 212 ? 7.140 -14.391 2.920 1.00 92.44 212 VAL A N 1
ATOM 1755 C CA . VAL A 1 212 ? 7.507 -13.270 2.046 1.00 92.44 212 VAL A CA 1
ATOM 1756 C C . VAL A 1 212 ? 8.686 -12.495 2.605 1.00 92.44 212 VAL A C 1
ATOM 1758 O O . VAL A 1 212 ? 9.683 -12.325 1.911 1.00 92.44 212 VAL A O 1
ATOM 1761 N N . ILE A 1 213 ? 8.609 -12.052 3.860 1.00 90.50 213 ILE A N 1
ATOM 1762 C CA . ILE A 1 213 ? 9.658 -11.216 4.468 1.00 90.50 213 ILE A CA 1
ATOM 1763 C C . ILE A 1 213 ? 10.888 -12.047 4.866 1.00 90.50 213 ILE A C 1
ATOM 1765 O O . ILE A 1 213 ? 12.022 -11.595 4.673 1.00 90.50 213 ILE A O 1
ATOM 1769 N N . GLY A 1 214 ? 10.666 -13.278 5.330 1.00 83.06 214 GLY A N 1
ATOM 1770 C CA . GLY A 1 214 ? 11.702 -14.211 5.763 1.00 83.06 214 GLY A CA 1
ATOM 1771 C C . GLY A 1 214 ? 12.278 -13.880 7.140 1.00 83.06 214 GLY A C 1
ATOM 1772 O O . GLY A 1 214 ? 12.076 -12.788 7.685 1.00 83.06 214 GLY A O 1
ATOM 1773 N N . ASP A 1 215 ? 13.021 -14.834 7.699 1.00 84.31 215 ASP A N 1
ATOM 1774 C CA . ASP A 1 215 ? 13.682 -14.670 8.993 1.00 84.31 215 ASP A CA 1
ATOM 1775 C C . ASP A 1 215 ? 14.638 -13.476 8.967 1.00 84.31 215 ASP A C 1
ATOM 1777 O O . ASP A 1 215 ? 15.333 -13.218 7.980 1.00 84.31 215 ASP A O 1
ATOM 1781 N N . GLU A 1 216 ? 14.607 -12.688 10.042 1.00 83.81 216 GLU A N 1
ATOM 1782 C CA . GLU A 1 216 ? 15.358 -11.432 10.160 1.00 83.81 216 GLU A CA 1
ATOM 1783 C C . GLU A 1 216 ? 15.178 -10.472 8.965 1.00 83.81 216 GLU A C 1
ATOM 1785 O O . GLU A 1 216 ? 16.040 -9.631 8.704 1.00 83.81 216 GLU A O 1
ATOM 1790 N N . ASN A 1 217 ? 14.058 -10.569 8.239 1.00 82.62 217 ASN A N 1
ATOM 1791 C CA . ASN A 1 217 ? 13.736 -9.787 7.043 1.00 82.62 217 ASN A CA 1
ATOM 1792 C C . ASN A 1 217 ? 14.711 -9.984 5.862 1.00 82.62 217 ASN A C 1
ATOM 1794 O O . ASN A 1 217 ? 14.899 -9.069 5.054 1.00 82.62 217 ASN A O 1
ATOM 1798 N N . ILE A 1 218 ? 15.355 -11.153 5.749 1.00 84.69 218 ILE A N 1
ATOM 1799 C CA . ILE A 1 218 ? 16.372 -11.414 4.716 1.00 84.69 218 ILE A CA 1
ATOM 1800 C C . ILE A 1 218 ? 15.844 -11.227 3.286 1.00 84.69 218 ILE A C 1
ATOM 1802 O O . ILE A 1 218 ? 16.501 -10.570 2.477 1.00 84.69 218 ILE A O 1
ATOM 1806 N N . ASN A 1 219 ? 14.644 -11.729 2.977 1.00 84.94 219 ASN A N 1
ATOM 1807 C CA . ASN A 1 219 ? 14.083 -11.637 1.627 1.00 84.94 219 ASN A CA 1
ATOM 1808 C C . ASN A 1 219 ? 13.744 -10.187 1.277 1.00 84.94 219 ASN A C 1
ATOM 1810 O O . ASN A 1 219 ? 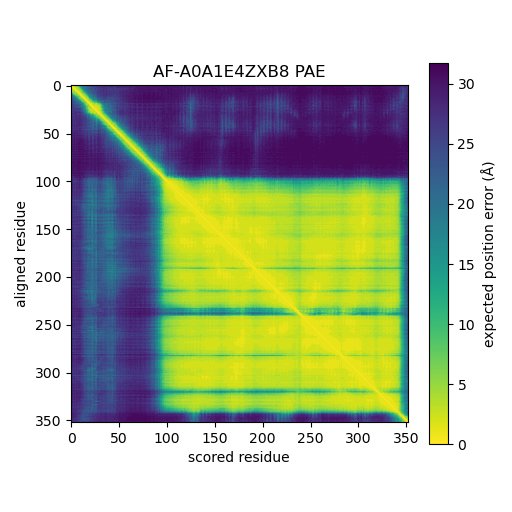13.994 -9.745 0.158 1.00 84.94 219 ASN A O 1
ATOM 1814 N N . GLN A 1 220 ? 13.228 -9.431 2.250 1.00 85.00 220 GLN A N 1
ATOM 1815 C CA . GLN A 1 220 ? 12.931 -8.013 2.071 1.00 85.00 220 GLN A CA 1
ATOM 1816 C C . GLN A 1 220 ? 14.203 -7.201 1.791 1.00 85.00 220 GLN A C 1
ATOM 1818 O O . GLN A 1 220 ? 14.195 -6.380 0.877 1.00 85.00 220 GLN A O 1
ATOM 1823 N N . ARG A 1 221 ? 15.303 -7.440 2.524 1.00 85.31 221 ARG A N 1
ATOM 1824 C CA . ARG A 1 221 ? 16.588 -6.762 2.262 1.00 85.31 221 ARG A CA 1
ATOM 1825 C C . ARG A 1 221 ? 17.101 -7.048 0.852 1.00 85.31 221 ARG A C 1
ATOM 1827 O O . ARG A 1 221 ? 17.408 -6.113 0.121 1.00 85.31 221 ARG A O 1
ATOM 1834 N N . ILE A 1 222 ? 17.104 -8.319 0.445 1.00 88.69 222 ILE A N 1
ATOM 1835 C CA . ILE A 1 222 ? 17.529 -8.727 -0.903 1.00 88.69 222 ILE A CA 1
ATOM 1836 C C . ILE A 1 222 ? 16.643 -8.078 -1.979 1.00 88.69 222 ILE A C 1
ATOM 1838 O O . ILE A 1 222 ? 17.147 -7.608 -2.999 1.00 88.69 222 ILE A O 1
ATOM 1842 N N . ALA A 1 223 ? 15.325 -8.013 -1.766 1.00 87.62 223 ALA A N 1
ATOM 1843 C CA . ALA A 1 223 ? 14.411 -7.354 -2.696 1.00 87.62 223 ALA A CA 1
ATOM 1844 C C . ALA A 1 223 ? 14.691 -5.845 -2.812 1.00 87.62 223 ALA A C 1
ATOM 1846 O O . ALA A 1 223 ? 14.686 -5.305 -3.919 1.00 87.62 223 ALA A O 1
ATOM 1847 N N . LEU A 1 224 ? 14.989 -5.168 -1.697 1.00 85.56 224 LEU A N 1
ATOM 1848 C CA . LEU A 1 224 ? 15.370 -3.753 -1.692 1.00 85.56 224 LEU A CA 1
ATOM 1849 C C . LEU A 1 224 ? 16.699 -3.511 -2.423 1.00 85.56 224 LEU A C 1
ATOM 1851 O O . LEU A 1 224 ? 16.797 -2.552 -3.184 1.00 85.56 224 LEU A O 1
ATOM 1855 N N . GLU A 1 225 ? 17.693 -4.385 -2.258 1.00 86.56 225 GLU A N 1
ATOM 1856 C CA . GLU A 1 225 ? 18.959 -4.324 -3.005 1.00 86.56 225 GLU A CA 1
ATOM 1857 C C . GLU A 1 225 ? 18.734 -4.495 -4.516 1.00 86.56 225 GLU A C 1
ATOM 1859 O O . GLU A 1 225 ? 19.260 -3.726 -5.322 1.00 86.56 225 GLU A O 1
ATOM 1864 N N . ARG A 1 226 ? 17.888 -5.454 -4.916 1.00 90.69 226 ARG A N 1
ATOM 1865 C CA . ARG A 1 226 ? 17.517 -5.673 -6.325 1.00 90.69 226 ARG A CA 1
ATOM 1866 C C . ARG A 1 226 ? 16.745 -4.491 -6.913 1.00 90.69 226 ARG A C 1
ATOM 1868 O O . ARG A 1 226 ? 16.978 -4.133 -8.066 1.00 90.69 226 ARG A O 1
ATOM 1875 N N . LEU A 1 227 ? 15.864 -3.861 -6.134 1.00 87.56 227 LEU A N 1
ATOM 1876 C CA . LEU A 1 227 ? 15.175 -2.627 -6.526 1.00 87.56 227 LEU A CA 1
ATOM 1877 C C . LEU A 1 227 ? 16.152 -1.464 -6.709 1.00 87.56 227 LEU A C 1
ATOM 1879 O O . LEU A 1 227 ? 16.047 -0.742 -7.701 1.00 87.56 227 LEU A O 1
ATOM 1883 N N . SER A 1 228 ? 17.113 -1.295 -5.795 1.00 84.38 228 SER A N 1
ATOM 1884 C CA . SER A 1 228 ? 18.177 -0.295 -5.935 1.00 84.38 228 SER A CA 1
ATOM 1885 C C . SER A 1 228 ? 18.995 -0.535 -7.207 1.00 84.38 228 SER A C 1
ATOM 1887 O O . SER A 1 228 ? 19.203 0.403 -7.976 1.00 84.38 228 SER A O 1
ATOM 1889 N N . TYR A 1 229 ? 19.368 -1.786 -7.495 1.00 86.88 229 TYR A N 1
ATOM 1890 C CA . TYR A 1 229 ? 20.075 -2.144 -8.727 1.00 86.88 229 TYR A CA 1
ATOM 1891 C C . TYR A 1 229 ? 19.252 -1.841 -9.990 1.00 86.88 229 TYR A C 1
ATOM 1893 O O . TYR A 1 229 ? 19.783 -1.274 -10.946 1.00 86.88 229 TYR A O 1
ATOM 1901 N N . LEU A 1 230 ? 17.953 -2.164 -9.990 1.00 85.50 230 LEU A N 1
ATOM 1902 C CA . LEU A 1 230 ? 17.037 -1.869 -11.098 1.00 85.50 230 LEU A CA 1
ATOM 1903 C C . LEU A 1 230 ? 16.882 -0.358 -11.332 1.00 85.50 230 LEU A C 1
ATOM 1905 O O . LEU A 1 230 ? 16.819 0.086 -12.476 1.00 85.50 230 LEU A O 1
ATOM 1909 N N . ALA A 1 231 ? 16.841 0.438 -10.260 1.00 80.81 231 ALA A N 1
ATOM 1910 C CA . ALA A 1 231 ? 16.772 1.895 -10.351 1.00 80.81 231 ALA A CA 1
ATOM 1911 C C . ALA A 1 231 ? 18.059 2.517 -10.930 1.00 80.81 231 ALA A C 1
ATOM 1913 O O . ALA A 1 231 ? 18.008 3.600 -11.514 1.00 80.81 231 ALA A O 1
ATOM 1914 N N . GLU A 1 232 ? 19.206 1.853 -10.768 1.00 81.38 232 GLU A N 1
ATOM 1915 C CA . GLU A 1 232 ? 20.498 2.266 -11.335 1.00 81.38 232 GLU A CA 1
ATOM 1916 C C . GLU A 1 232 ? 20.720 1.776 -12.763 1.00 81.38 232 GLU A C 1
ATOM 1918 O O . GLU A 1 232 ? 21.378 2.460 -13.547 1.00 81.38 232 GLU A O 1
ATOM 1923 N N . ASN A 1 233 ? 20.141 0.626 -13.107 1.00 82.94 233 ASN A N 1
ATOM 1924 C CA . ASN A 1 233 ? 20.304 -0.036 -14.396 1.00 82.94 233 ASN A CA 1
ATOM 1925 C C . ASN A 1 233 ? 18.923 -0.313 -15.016 1.00 82.94 233 ASN A C 1
ATOM 1927 O O . ASN A 1 233 ? 18.455 -1.456 -14.990 1.00 82.94 233 ASN A O 1
ATOM 1931 N N . PRO A 1 234 ? 18.238 0.717 -15.559 1.00 75.56 234 PRO A N 1
ATOM 1932 C CA . PRO A 1 234 ? 16.886 0.561 -16.075 1.00 75.56 234 PRO A CA 1
ATOM 1933 C C . PRO A 1 234 ? 16.841 -0.422 -17.242 1.00 75.56 234 PRO A C 1
ATOM 1935 O O . PRO A 1 234 ? 17.585 -0.295 -18.217 1.00 75.56 234 PRO A O 1
ATOM 1938 N N . ILE A 1 235 ? 15.922 -1.379 -17.158 1.00 75.44 235 ILE A N 1
ATOM 1939 C CA . ILE A 1 235 ? 15.670 -2.336 -18.233 1.00 75.44 235 ILE A CA 1
ATOM 1940 C C . ILE A 1 235 ? 14.904 -1.627 -19.356 1.00 75.44 235 ILE A C 1
ATOM 1942 O O . ILE A 1 235 ? 13.944 -0.891 -19.111 1.00 75.44 235 ILE A O 1
ATOM 1946 N N . SER A 1 236 ? 15.331 -1.853 -20.598 1.00 79.25 236 SER A N 1
ATOM 1947 C CA . SER A 1 236 ? 14.570 -1.445 -21.778 1.00 79.25 236 SER A CA 1
ATOM 1948 C C . SER A 1 236 ? 13.487 -2.481 -22.055 1.00 79.25 236 SER A C 1
ATOM 1950 O O . SER A 1 236 ? 13.795 -3.667 -22.154 1.00 79.25 236 SER A O 1
ATOM 1952 N N . PHE A 1 237 ? 12.238 -2.038 -22.181 1.00 82.06 237 PHE A N 1
ATOM 1953 C CA . PHE A 1 237 ? 11.111 -2.927 -22.450 1.00 82.06 237 PHE A CA 1
ATOM 1954 C C . PHE A 1 237 ? 10.731 -2.909 -23.928 1.00 82.06 237 PHE A C 1
ATOM 1956 O O . PHE A 1 237 ? 10.629 -1.842 -24.543 1.00 82.06 237 PHE A O 1
ATOM 1963 N N . GLY A 1 238 ? 10.486 -4.093 -24.486 1.00 73.75 238 GLY A N 1
ATOM 1964 C CA . GLY A 1 238 ? 10.013 -4.253 -25.855 1.00 73.75 238 GLY A CA 1
ATOM 1965 C C . GLY A 1 238 ? 8.585 -3.732 -26.054 1.00 73.75 238 GLY A C 1
ATOM 1966 O O . GLY A 1 238 ? 7.760 -3.720 -25.139 1.00 73.75 238 GLY A O 1
ATOM 1967 N N . VAL A 1 239 ? 8.260 -3.331 -27.291 1.00 68.94 239 VAL A N 1
ATOM 1968 C CA . VAL A 1 239 ? 6.883 -2.955 -27.683 1.00 68.94 239 VAL A CA 1
ATOM 1969 C C . VAL A 1 239 ? 5.951 -4.174 -27.640 1.00 68.94 239 VAL A C 1
ATOM 1971 O O . VAL A 1 239 ? 4.788 -4.070 -27.251 1.00 68.94 239 VAL A O 1
ATOM 1974 N N . HIS A 1 240 ? 6.476 -5.347 -27.998 1.00 76.56 240 HIS A N 1
ATOM 1975 C CA . HIS A 1 240 ? 5.794 -6.631 -27.888 1.00 76.56 240 HIS A CA 1
ATOM 1976 C C . HIS A 1 240 ? 6.300 -7.371 -26.650 1.00 76.56 240 HIS A C 1
ATOM 1978 O O . HIS A 1 240 ? 7.496 -7.390 -26.399 1.00 76.56 240 HIS A O 1
ATOM 1984 N N . GLY A 1 241 ? 5.402 -7.992 -25.882 1.00 85.81 241 GLY A N 1
ATOM 1985 C CA . GLY A 1 241 ? 5.797 -8.801 -24.721 1.00 85.81 241 GLY A CA 1
ATOM 1986 C C . GLY A 1 241 ? 5.985 -8.038 -23.405 1.00 85.81 241 GLY A C 1
ATOM 1987 O O . GLY A 1 241 ? 6.277 -8.684 -22.401 1.00 85.81 241 GLY A O 1
ATOM 1988 N N . PHE A 1 242 ? 5.719 -6.724 -23.367 1.00 91.31 242 PHE A N 1
ATOM 1989 C CA . PHE A 1 242 ? 5.851 -5.871 -22.173 1.00 91.31 242 PHE A CA 1
ATOM 1990 C C . PHE A 1 242 ? 5.326 -6.511 -20.877 1.00 91.31 242 PHE A C 1
ATOM 1992 O O . PHE A 1 242 ? 6.045 -6.567 -19.885 1.00 91.31 242 PHE A O 1
ATOM 1999 N N . GLU A 1 243 ? 4.090 -7.033 -20.871 1.00 94.06 243 GLU A N 1
ATOM 2000 C CA . GLU A 1 243 ? 3.497 -7.625 -19.657 1.00 94.06 243 GLU A CA 1
ATOM 2001 C C . GLU A 1 243 ? 4.255 -8.864 -19.166 1.00 94.06 243 GLU A C 1
ATOM 2003 O O . GLU A 1 243 ? 4.329 -9.095 -17.961 1.00 94.06 243 GLU A O 1
ATOM 2008 N N . SER A 1 244 ? 4.833 -9.652 -20.076 1.00 93.69 244 SER A N 1
ATOM 2009 C CA . SER A 1 244 ? 5.652 -10.805 -19.701 1.00 93.69 244 SER A CA 1
ATOM 2010 C C . SER A 1 244 ? 7.032 -10.383 -19.209 1.00 93.69 244 SER A C 1
ATOM 2012 O O . SER A 1 244 ? 7.565 -11.030 -18.311 1.00 93.69 244 SER A O 1
ATOM 2014 N N . GLU A 1 245 ? 7.626 -9.348 -19.804 1.00 94.44 245 GLU A N 1
ATOM 2015 C CA . GLU A 1 245 ? 8.932 -8.826 -19.396 1.00 94.44 245 GLU A CA 1
ATOM 2016 C C . GLU A 1 245 ? 8.849 -8.201 -18.005 1.00 94.44 245 GLU A C 1
ATOM 2018 O O . GLU A 1 245 ? 9.593 -8.607 -17.115 1.00 94.44 245 GLU A O 1
ATOM 2023 N N . ILE A 1 246 ? 7.884 -7.302 -17.775 1.00 95.62 246 ILE A N 1
ATOM 2024 C CA . ILE A 1 246 ? 7.714 -6.661 -16.468 1.00 95.62 246 ILE A CA 1
ATOM 2025 C C . ILE A 1 246 ? 7.336 -7.676 -15.385 1.00 95.62 246 ILE A C 1
ATOM 2027 O O . ILE A 1 246 ? 7.833 -7.570 -14.270 1.00 95.62 246 ILE A O 1
ATOM 2031 N N . TYR A 1 247 ? 6.536 -8.704 -15.700 1.00 97.38 247 TYR A N 1
ATOM 2032 C CA . TYR A 1 247 ? 6.267 -9.798 -14.762 1.00 97.38 247 TYR A CA 1
ATOM 2033 C C . TYR A 1 247 ? 7.566 -10.486 -14.323 1.00 97.38 247 TYR A C 1
ATOM 2035 O O . TYR A 1 247 ? 7.810 -10.616 -13.125 1.00 97.38 247 TYR A O 1
ATOM 2043 N N . LYS A 1 248 ? 8.431 -10.864 -15.276 1.00 96.19 248 LYS A N 1
ATOM 2044 C CA . LYS A 1 248 ? 9.733 -11.483 -14.976 1.00 96.19 248 LYS A CA 1
ATOM 2045 C C . LYS A 1 248 ? 10.648 -10.544 -14.192 1.00 96.19 248 LYS A C 1
ATOM 2047 O O . LYS A 1 248 ? 11.390 -11.001 -13.330 1.00 96.19 248 LYS A O 1
ATOM 2052 N N . THR A 1 249 ? 10.588 -9.238 -14.455 1.00 95.44 249 THR A N 1
ATOM 2053 C CA . THR A 1 249 ? 11.309 -8.240 -13.656 1.00 95.44 249 THR A CA 1
ATOM 2054 C C . THR A 1 249 ? 10.825 -8.238 -12.206 1.00 95.44 249 THR A C 1
ATOM 2056 O O . THR A 1 249 ? 11.653 -8.320 -11.304 1.00 95.44 249 THR A O 1
ATOM 2059 N N . LEU A 1 250 ? 9.510 -8.191 -11.961 1.00 96.19 250 LEU A N 1
ATOM 2060 C CA . LEU A 1 250 ? 8.953 -8.219 -10.601 1.00 96.19 250 LEU A CA 1
ATOM 2061 C C . LEU A 1 250 ? 9.274 -9.536 -9.876 1.00 96.19 250 LEU A C 1
ATOM 2063 O O . LEU A 1 250 ? 9.638 -9.516 -8.702 1.00 96.19 250 LEU A O 1
ATOM 2067 N N . GLU A 1 251 ? 9.202 -10.663 -10.585 1.00 98.00 251 GLU A N 1
ATOM 2068 C CA . GLU A 1 251 ? 9.568 -11.990 -10.075 1.00 98.00 251 GLU A CA 1
ATOM 2069 C C . GLU A 1 251 ? 11.056 -12.077 -9.722 1.00 98.00 251 GLU A C 1
ATOM 2071 O O . GLU A 1 251 ? 11.413 -12.577 -8.659 1.00 98.00 251 GLU A O 1
ATOM 2076 N N . GLY A 1 252 ? 11.935 -11.523 -10.559 1.00 96.56 252 GLY A N 1
ATOM 2077 C CA . GLY A 1 252 ? 13.362 -11.432 -10.255 1.00 96.56 252 GLY A CA 1
ATOM 2078 C C . GLY A 1 252 ? 13.650 -10.543 -9.043 1.00 96.56 252 GLY A C 1
ATOM 2079 O O . GLY A 1 252 ? 14.525 -10.861 -8.238 1.00 96.56 252 GLY A O 1
ATOM 2080 N N . VAL A 1 253 ? 12.899 -9.452 -8.878 1.00 94.44 253 VAL A N 1
ATOM 2081 C CA . VAL A 1 253 ? 13.058 -8.513 -7.761 1.00 94.44 253 VAL A CA 1
ATOM 2082 C C . VAL A 1 253 ? 12.608 -9.131 -6.440 1.00 94.44 253 VAL A C 1
ATOM 2084 O O . VAL A 1 253 ? 13.406 -9.184 -5.505 1.00 94.44 253 VAL A O 1
ATOM 2087 N N . PHE A 1 254 ? 11.368 -9.617 -6.354 1.00 97.25 254 PHE A N 1
ATOM 2088 C CA . PHE A 1 254 ? 10.801 -10.137 -5.109 1.00 97.25 254 PHE A CA 1
ATOM 2089 C C . PHE A 1 254 ? 10.012 -11.436 -5.352 1.00 97.25 254 PHE A C 1
ATOM 2091 O O . PHE A 1 254 ? 8.776 -11.436 -5.319 1.00 97.25 254 PHE A O 1
ATOM 2098 N N . PRO A 1 255 ? 10.715 -12.560 -5.585 1.00 98.19 255 PRO A N 1
ATOM 2099 C CA . PRO A 1 255 ? 10.086 -13.809 -6.008 1.00 98.19 255 PRO A CA 1
ATOM 2100 C C . PRO A 1 255 ? 9.082 -14.335 -4.982 1.00 98.19 255 PRO A C 1
ATOM 2102 O O . PRO A 1 255 ? 8.012 -14.800 -5.358 1.00 98.19 255 PRO A O 1
ATOM 2105 N N . GLN A 1 256 ? 9.370 -14.185 -3.686 1.00 98.19 256 GLN A N 1
ATOM 2106 C CA . GLN A 1 256 ? 8.487 -14.649 -2.616 1.00 98.19 256 GLN A CA 1
ATOM 2107 C C . GLN A 1 256 ? 7.156 -13.887 -2.587 1.00 98.19 256 GLN A C 1
ATOM 2109 O O . GLN A 1 256 ? 6.113 -14.483 -2.326 1.00 98.19 256 GLN A O 1
ATOM 2114 N N . LEU A 1 257 ? 7.166 -12.580 -2.882 1.00 96.06 257 LEU A N 1
ATOM 2115 C CA . LEU A 1 257 ? 5.937 -11.789 -2.969 1.00 96.06 257 LEU A CA 1
ATOM 2116 C C . LEU A 1 257 ? 5.111 -12.187 -4.197 1.00 96.06 257 LEU A C 1
ATOM 2118 O O . LEU A 1 257 ? 3.891 -12.297 -4.101 1.00 96.06 257 LEU A O 1
ATOM 2122 N N . VAL A 1 258 ? 5.768 -12.440 -5.335 1.00 97.94 258 VAL A N 1
ATOM 2123 C CA . VAL A 1 258 ? 5.105 -12.913 -6.562 1.00 97.94 258 VAL A CA 1
ATOM 2124 C C . VAL A 1 258 ? 4.484 -14.296 -6.360 1.00 97.94 258 VAL A C 1
ATOM 2126 O O . VAL A 1 258 ? 3.332 -14.505 -6.742 1.00 97.94 258 VAL A O 1
ATOM 2129 N N . GLU A 1 259 ? 5.199 -15.212 -5.704 1.00 98.06 259 GLU A N 1
ATOM 2130 C CA . GLU A 1 259 ? 4.687 -16.537 -5.350 1.00 98.06 259 GLU A CA 1
ATOM 2131 C C . GLU A 1 259 ? 3.488 -16.440 -4.398 1.00 98.06 259 GLU A C 1
ATOM 2133 O O . GLU A 1 259 ? 2.447 -17.047 -4.647 1.00 98.06 259 GLU A O 1
ATOM 2138 N N . TYR A 1 260 ? 3.606 -15.638 -3.335 1.00 96.50 260 TYR A N 1
ATOM 2139 C CA . TYR A 1 260 ? 2.533 -15.428 -2.362 1.00 96.50 260 TYR A CA 1
ATOM 2140 C C . TYR A 1 260 ? 1.276 -14.822 -3.000 1.00 96.50 260 TYR A C 1
ATOM 2142 O O . TYR A 1 260 ? 0.160 -15.262 -2.719 1.00 96.50 260 TYR A O 1
ATOM 2150 N N . ALA A 1 261 ? 1.449 -13.825 -3.870 1.00 96.56 261 ALA A N 1
ATOM 2151 C CA . ALA A 1 261 ? 0.349 -13.167 -4.565 1.00 96.56 261 ALA A CA 1
ATOM 2152 C C . ALA A 1 261 ? -0.340 -14.099 -5.570 1.00 96.56 261 ALA A C 1
ATOM 2154 O O . ALA A 1 261 ? -1.562 -14.047 -5.730 1.00 96.56 261 ALA A O 1
ATOM 2155 N N . GLY A 1 262 ? 0.437 -14.931 -6.263 1.00 97.81 262 GLY A N 1
ATOM 2156 C CA . GLY A 1 262 ? -0.015 -15.723 -7.398 1.00 97.81 262 GLY A CA 1
ATOM 2157 C C . GLY A 1 262 ? -0.043 -14.924 -8.706 1.00 97.81 262 GLY A C 1
ATOM 2158 O O . GLY A 1 262 ? -0.283 -13.710 -8.743 1.00 97.81 262 GLY A O 1
ATOM 2159 N N . LYS A 1 263 ? 0.182 -15.636 -9.814 1.0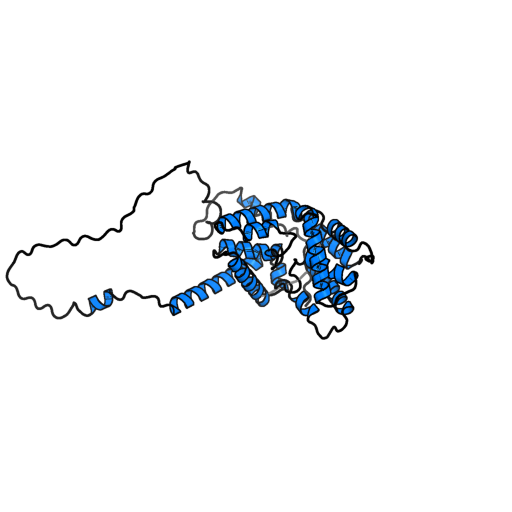0 97.31 263 LYS A N 1
ATOM 2160 C CA . LYS A 1 263 ? 0.393 -15.070 -11.153 1.00 97.31 263 LYS A CA 1
ATOM 2161 C C . LYS A 1 263 ? -0.734 -14.134 -11.598 1.00 97.31 263 LYS A C 1
ATOM 2163 O O . LYS A 1 263 ? -0.472 -13.048 -12.115 1.00 97.31 263 LYS A O 1
ATOM 2168 N N . GLU A 1 264 ? -1.988 -14.523 -11.386 1.00 97.81 264 GLU A N 1
ATOM 2169 C CA . GLU A 1 264 ? -3.162 -13.750 -11.800 1.00 97.81 264 GLU A CA 1
ATOM 2170 C C . GLU A 1 264 ? -3.230 -12.392 -11.093 1.00 97.81 264 GLU A C 1
ATOM 2172 O O . GLU A 1 264 ? -3.550 -11.381 -11.722 1.00 97.81 264 GLU A O 1
ATOM 2177 N N . ASN A 1 265 ? -2.900 -12.352 -9.800 1.00 98.25 265 ASN A N 1
ATOM 2178 C CA . ASN A 1 265 ? -2.951 -11.130 -9.003 1.00 98.25 265 ASN A CA 1
ATOM 2179 C C . ASN A 1 265 ? -1.796 -10.179 -9.354 1.00 98.25 265 ASN A C 1
ATOM 2181 O O . ASN A 1 265 ? -2.010 -8.970 -9.444 1.00 98.25 265 ASN A O 1
ATOM 2185 N N . VAL A 1 266 ? -0.605 -10.705 -9.658 1.00 98.44 266 VAL A N 1
ATOM 2186 C CA . VAL A 1 266 ? 0.514 -9.887 -10.161 1.00 98.44 266 VAL A CA 1
ATOM 2187 C C . VAL A 1 266 ? 0.198 -9.317 -11.547 1.00 98.44 266 VAL A C 1
ATOM 2189 O O . VAL A 1 266 ? 0.430 -8.135 -11.797 1.00 98.44 266 VAL A O 1
ATOM 2192 N N . HIS A 1 267 ? -0.423 -10.091 -12.443 1.00 98.44 267 HIS A N 1
ATOM 2193 C CA . HIS A 1 267 ? -0.903 -9.545 -13.719 1.00 98.44 267 HIS A CA 1
ATOM 2194 C C . HIS A 1 267 ? -2.004 -8.492 -13.535 1.00 98.44 267 HIS A C 1
ATOM 2196 O O . HIS A 1 267 ? -2.039 -7.511 -14.281 1.00 98.44 267 HIS A O 1
ATOM 2202 N N . ALA A 1 268 ? -2.886 -8.648 -12.544 1.00 98.44 268 ALA A N 1
ATOM 2203 C CA . ALA A 1 268 ? -3.868 -7.620 -12.211 1.00 98.44 268 ALA A CA 1
ATOM 2204 C C . ALA A 1 268 ? -3.192 -6.320 -11.736 1.00 98.44 268 ALA A C 1
ATOM 2206 O O . ALA A 1 268 ? -3.582 -5.242 -12.189 1.00 98.44 268 ALA A O 1
ATOM 2207 N N . LEU A 1 269 ? -2.139 -6.415 -10.913 1.00 98.56 269 LEU A N 1
ATOM 2208 C CA . LEU A 1 269 ? -1.318 -5.267 -10.512 1.00 98.56 269 LEU A CA 1
ATOM 2209 C C . LEU A 1 269 ? -0.669 -4.587 -11.725 1.00 98.56 269 LEU A C 1
ATOM 2211 O O . LEU A 1 269 ? -0.765 -3.3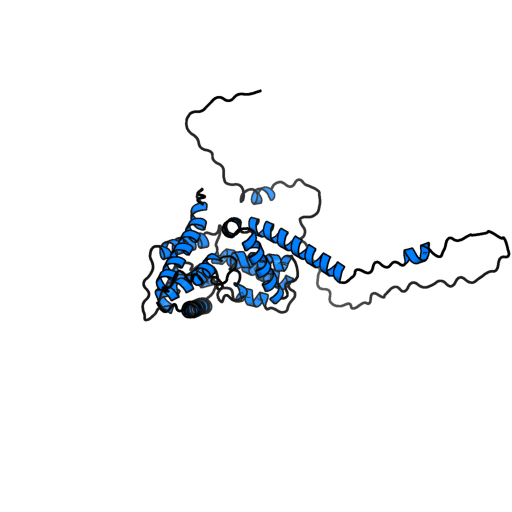69 -11.865 1.00 98.56 269 LEU A O 1
ATOM 2215 N N . ILE A 1 270 ? -0.065 -5.364 -12.631 1.00 98.44 270 ILE A N 1
ATOM 2216 C CA . ILE A 1 270 ? 0.562 -4.855 -13.862 1.00 98.44 270 ILE A CA 1
ATOM 2217 C C . ILE A 1 270 ? -0.458 -4.072 -14.694 1.00 98.44 270 ILE A C 1
ATOM 2219 O O . ILE A 1 270 ? -0.217 -2.917 -15.043 1.00 98.44 270 ILE A O 1
ATOM 2223 N N . ARG A 1 271 ? -1.633 -4.652 -14.967 1.00 98.12 271 ARG A N 1
ATOM 2224 C CA . ARG A 1 271 ? -2.699 -3.981 -15.733 1.00 98.12 271 ARG A CA 1
ATOM 2225 C C . ARG A 1 271 ? -3.170 -2.698 -15.052 1.00 98.12 271 ARG A C 1
ATOM 2227 O O . ARG A 1 271 ? -3.353 -1.684 -15.727 1.00 98.12 271 ARG A O 1
ATOM 2234 N N . ALA A 1 272 ? -3.323 -2.719 -13.728 1.00 98.31 272 ALA A N 1
ATOM 2235 C CA . ALA A 1 272 ? -3.688 -1.538 -12.954 1.00 98.31 272 ALA A CA 1
ATOM 2236 C C . ALA A 1 272 ? -2.614 -0.441 -13.032 1.00 98.31 272 ALA A C 1
ATOM 2238 O O . ALA A 1 272 ? -2.958 0.729 -13.193 1.00 98.31 272 ALA A O 1
ATOM 2239 N N . GLY A 1 273 ? -1.329 -0.803 -12.995 1.00 97.94 273 GLY A N 1
ATOM 2240 C CA . GLY A 1 273 ? -0.214 0.131 -13.158 1.00 97.94 273 GLY A CA 1
ATOM 2241 C C . GLY A 1 273 ? -0.174 0.782 -14.537 1.00 97.94 273 GLY A C 1
ATOM 2242 O O . GLY A 1 273 ? -0.025 2.000 -14.630 1.00 97.94 273 GLY A O 1
ATOM 2243 N N . ARG A 1 274 ? -0.427 0.016 -15.607 1.00 96.94 274 ARG A N 1
ATOM 2244 C CA . ARG A 1 274 ? -0.560 0.565 -16.970 1.00 96.94 274 ARG A CA 1
ATOM 2245 C C . ARG A 1 274 ? -1.723 1.548 -17.066 1.00 96.94 274 ARG A C 1
ATOM 2247 O O . ARG A 1 274 ? -1.564 2.659 -17.565 1.00 96.94 274 ARG A O 1
ATOM 2254 N N . ALA A 1 275 ? -2.888 1.170 -16.539 1.00 97.19 275 ALA A N 1
ATOM 2255 C CA . ALA A 1 275 ? -4.053 2.050 -16.504 1.00 97.19 275 ALA A CA 1
ATOM 2256 C C . ALA A 1 275 ? -3.777 3.330 -15.695 1.00 97.19 275 ALA A C 1
ATOM 2258 O O . ALA A 1 275 ? -4.131 4.427 -16.130 1.00 97.19 275 ALA A O 1
ATOM 2259 N N . ARG A 1 276 ? -3.085 3.215 -14.552 1.00 97.69 276 ARG A N 1
ATOM 2260 C CA . ARG A 1 276 ? -2.689 4.364 -13.729 1.00 97.69 276 ARG A CA 1
ATOM 2261 C C . ARG A 1 276 ? -1.714 5.276 -14.465 1.00 97.69 276 ARG A C 1
ATOM 2263 O O . ARG A 1 276 ? -1.920 6.484 -14.448 1.00 97.69 276 ARG A O 1
ATOM 2270 N N . ALA A 1 277 ? -0.703 4.729 -15.134 1.00 96.19 277 ALA A N 1
ATOM 2271 C CA . ALA A 1 277 ? 0.247 5.507 -15.923 1.00 96.19 277 ALA A CA 1
ATOM 2272 C C . ALA A 1 277 ? -0.483 6.328 -16.999 1.00 96.19 277 ALA A C 1
ATOM 2274 O O . ALA A 1 277 ? -0.335 7.548 -17.060 1.00 96.19 277 ALA A O 1
ATOM 2275 N N . ARG A 1 278 ? -1.381 5.689 -17.756 1.00 95.56 278 ARG A N 1
ATOM 2276 C CA . ARG A 1 278 ? -2.182 6.361 -18.793 1.00 95.56 278 ARG A CA 1
ATOM 2277 C C . ARG A 1 278 ? -3.080 7.464 -18.248 1.00 95.56 278 ARG A C 1
ATOM 2279 O O . ARG A 1 278 ? -3.254 8.473 -18.920 1.00 95.56 278 ARG A O 1
ATOM 2286 N N . SER A 1 279 ? -3.608 7.317 -17.030 1.00 95.31 279 SER A N 1
ATOM 2287 C CA . SER A 1 279 ? -4.401 8.379 -16.388 1.00 95.31 279 SER A CA 1
ATOM 2288 C C . SER A 1 279 ? -3.597 9.650 -16.076 1.00 95.31 279 SER A C 1
ATOM 2290 O O . SER A 1 279 ? -4.187 10.705 -15.870 1.00 95.31 279 SER A O 1
ATOM 2292 N N . TYR A 1 280 ? -2.262 9.559 -16.076 1.00 93.62 280 TYR A N 1
ATOM 2293 C CA . TYR A 1 280 ? -1.337 10.692 -15.982 1.00 93.62 280 TYR A CA 1
ATOM 2294 C C . TYR A 1 280 ? -0.700 11.051 -17.335 1.00 93.62 280 TYR A C 1
ATOM 2296 O O . TYR A 1 280 ? 0.331 11.718 -17.362 1.00 93.62 280 TYR A O 1
ATOM 2304 N N . GLU A 1 281 ? -1.292 10.601 -18.449 1.00 92.81 281 GLU A N 1
ATOM 2305 C CA . GLU A 1 281 ? -0.801 10.831 -19.818 1.00 92.81 281 GLU A CA 1
ATOM 2306 C C . GLU A 1 281 ? 0.583 10.213 -20.085 1.00 92.81 281 GLU A C 1
ATOM 2308 O O . GLU A 1 281 ? 1.327 10.634 -20.971 1.00 92.81 281 GLU A O 1
ATOM 2313 N N . PHE A 1 282 ? 0.944 9.177 -19.326 1.00 92.69 282 PHE A N 1
ATOM 2314 C CA . PHE A 1 282 ? 2.164 8.414 -19.549 1.00 92.69 282 PHE A CA 1
ATOM 2315 C C . PHE A 1 282 ? 1.895 7.278 -20.539 1.00 92.69 282 PHE A C 1
ATOM 2317 O O . PHE A 1 282 ? 1.131 6.359 -20.241 1.00 92.69 282 PHE A O 1
ATOM 2324 N N . SER A 1 283 ? 2.518 7.349 -21.717 1.00 86.25 283 SER A N 1
ATOM 2325 C CA . SER A 1 283 ? 2.294 6.406 -22.824 1.00 86.25 283 SER A CA 1
ATOM 2326 C C . SER A 1 283 ? 3.513 5.557 -23.195 1.00 86.25 283 SER A C 1
ATOM 2328 O O . SER A 1 283 ? 3.366 4.583 -23.931 1.00 86.25 283 SER A O 1
ATOM 2330 N N . SER A 1 284 ? 4.711 5.888 -22.701 1.00 90.06 284 SER A N 1
ATOM 2331 C CA . SER A 1 284 ? 5.921 5.110 -22.981 1.00 90.06 284 SER A CA 1
ATOM 2332 C C . SER A 1 284 ? 5.987 3.841 -22.120 1.00 90.06 284 SER A C 1
ATOM 2334 O O . SER A 1 284 ? 5.556 3.831 -20.965 1.00 90.06 284 SER A O 1
ATOM 2336 N N . ALA A 1 285 ? 6.572 2.766 -22.664 1.00 90.88 285 ALA A N 1
ATOM 2337 C CA . ALA A 1 285 ? 6.751 1.502 -21.939 1.00 90.88 285 ALA A CA 1
ATOM 2338 C C . ALA A 1 285 ? 7.561 1.695 -20.644 1.00 90.88 285 ALA A C 1
ATOM 2340 O O . ALA A 1 285 ? 7.218 1.140 -19.602 1.00 90.88 285 ALA A O 1
ATOM 2341 N N . ARG A 1 286 ? 8.585 2.560 -20.680 1.00 89.81 286 ARG A N 1
ATOM 2342 C CA . ARG A 1 286 ? 9.351 2.960 -19.492 1.00 89.81 286 ARG A CA 1
ATOM 2343 C C . ARG A 1 286 ? 8.455 3.599 -18.432 1.00 89.81 286 ARG A C 1
ATOM 2345 O O . ARG A 1 286 ? 8.540 3.232 -17.266 1.00 89.81 286 ARG A O 1
ATOM 2352 N N . ALA A 1 287 ? 7.597 4.540 -18.818 1.00 91.69 287 ALA A N 1
ATOM 2353 C CA . ALA A 1 287 ? 6.729 5.228 -17.873 1.00 91.69 287 ALA A CA 1
ATOM 2354 C C . ALA A 1 287 ? 5.670 4.294 -17.256 1.00 91.69 287 ALA A C 1
ATOM 2356 O O . ALA A 1 287 ? 5.418 4.366 -16.051 1.00 91.69 287 ALA A O 1
ATOM 2357 N N . GLU A 1 288 ? 5.098 3.378 -18.052 1.00 93.94 288 GLU A N 1
ATOM 2358 C CA . GLU A 1 288 ? 4.226 2.310 -17.542 1.00 93.94 288 GLU A CA 1
ATOM 2359 C C . GLU A 1 288 ? 4.986 1.411 -16.546 1.00 93.94 288 GLU A C 1
ATOM 2361 O O . GLU A 1 288 ? 4.476 1.146 -15.456 1.00 93.94 288 GLU A O 1
ATOM 2366 N N . ALA A 1 289 ? 6.220 1.000 -16.865 1.00 93.75 289 ALA A N 1
ATOM 2367 C CA . ALA A 1 289 ? 7.048 0.170 -15.988 1.00 93.75 289 ALA A CA 1
ATOM 2368 C C . ALA A 1 289 ? 7.377 0.861 -14.657 1.00 93.75 289 ALA A C 1
ATOM 2370 O O . ALA A 1 289 ? 7.208 0.256 -13.601 1.00 93.75 289 ALA A O 1
ATOM 2371 N N . VAL A 1 290 ? 7.772 2.139 -14.683 1.00 93.19 290 VAL A N 1
ATOM 2372 C CA . VAL A 1 290 ? 8.041 2.918 -13.463 1.00 93.19 290 VAL A CA 1
ATOM 2373 C C . VAL A 1 290 ? 6.799 2.990 -12.579 1.00 93.19 290 VAL A C 1
ATOM 2375 O O . VAL A 1 290 ? 6.904 2.794 -11.371 1.00 93.19 290 VAL A O 1
ATOM 2378 N N . MET A 1 291 ? 5.613 3.217 -13.152 1.00 96.06 291 MET A N 1
ATOM 2379 C CA . MET A 1 291 ? 4.369 3.231 -12.376 1.00 96.06 291 MET A CA 1
ATOM 2380 C C . MET A 1 291 ? 4.074 1.868 -11.737 1.00 96.06 291 MET A C 1
ATOM 2382 O O . MET A 1 291 ? 3.712 1.809 -10.563 1.00 96.06 291 MET A O 1
ATOM 2386 N N . ILE A 1 292 ? 4.256 0.774 -12.482 1.00 96.75 292 ILE A N 1
ATOM 2387 C CA . ILE A 1 292 ? 4.062 -0.591 -11.971 1.00 96.75 292 ILE A CA 1
ATOM 2388 C C . ILE A 1 292 ? 5.031 -0.878 -10.821 1.00 96.75 292 ILE A C 1
ATOM 2390 O O . ILE A 1 292 ? 4.600 -1.350 -9.772 1.00 96.75 292 ILE A O 1
ATOM 2394 N N . VAL A 1 293 ? 6.317 -0.552 -10.980 1.00 94.62 293 VAL A N 1
ATOM 2395 C CA . VAL A 1 293 ? 7.334 -0.749 -9.936 1.00 94.62 293 VAL A CA 1
ATOM 2396 C C . VAL A 1 293 ? 7.041 0.122 -8.712 1.00 94.62 293 VAL A C 1
ATOM 2398 O O . VAL A 1 293 ? 7.169 -0.349 -7.587 1.00 94.62 293 VAL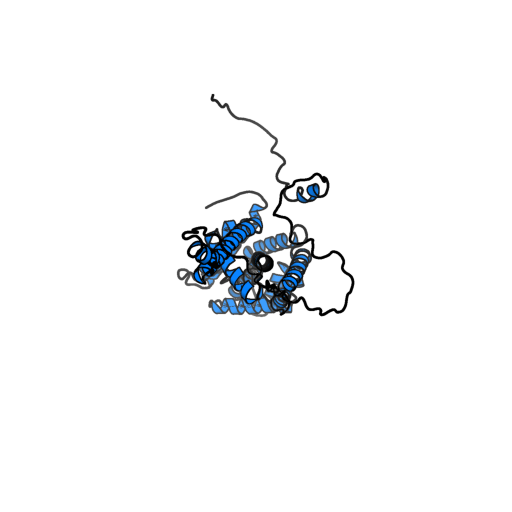 A O 1
ATOM 2401 N N . LEU A 1 294 ? 6.579 1.364 -8.893 1.00 94.38 294 LEU A N 1
ATOM 2402 C CA . LEU A 1 294 ? 6.147 2.204 -7.773 1.00 94.38 294 LEU A CA 1
ATOM 2403 C C . LEU A 1 294 ? 4.960 1.591 -7.025 1.00 94.38 294 LEU A C 1
ATOM 2405 O O . LEU A 1 294 ? 4.954 1.609 -5.800 1.00 94.38 294 LEU A O 1
ATOM 2409 N N . MET A 1 295 ? 3.964 1.053 -7.731 1.00 97.62 295 MET A N 1
ATOM 2410 C CA . MET A 1 295 ? 2.821 0.385 -7.099 1.00 97.62 295 MET A CA 1
ATOM 2411 C C . MET A 1 295 ? 3.223 -0.917 -6.397 1.00 97.62 295 MET A C 1
ATOM 2413 O O . MET A 1 295 ? 2.701 -1.212 -5.330 1.00 97.62 295 MET A O 1
ATOM 2417 N N . PHE A 1 296 ? 4.165 -1.673 -6.960 1.00 95.31 296 PHE A N 1
ATOM 2418 C CA . PHE A 1 296 ? 4.686 -2.897 -6.350 1.00 95.31 296 PHE A CA 1
ATOM 2419 C C . PHE A 1 296 ? 5.488 -2.618 -5.070 1.00 95.31 296 PHE A C 1
ATOM 2421 O O . PHE A 1 296 ? 5.365 -3.349 -4.094 1.00 95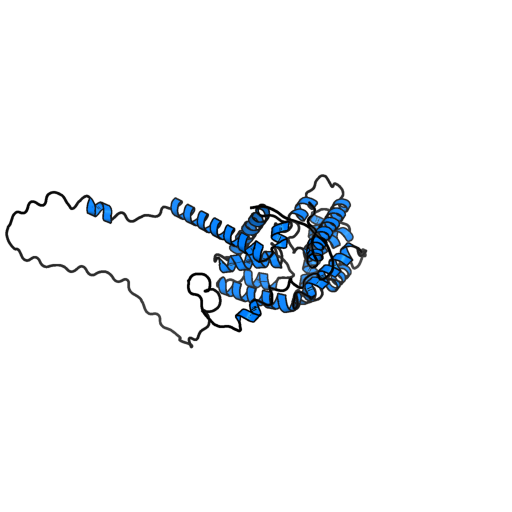.31 296 PHE A O 1
ATOM 2428 N N . THR A 1 297 ? 6.278 -1.541 -5.056 1.00 91.06 297 THR A N 1
ATOM 2429 C CA . THR A 1 297 ? 7.189 -1.216 -3.945 1.00 91.06 297 THR A CA 1
ATOM 2430 C C . THR A 1 297 ? 6.539 -0.367 -2.853 1.00 91.06 297 THR A C 1
ATOM 2432 O O . THR A 1 297 ? 6.775 -0.597 -1.672 1.00 91.06 297 THR A O 1
ATOM 2435 N N . PHE A 1 298 ? 5.733 0.630 -3.229 1.00 91.81 298 PHE A N 1
ATOM 2436 C CA . PHE A 1 298 ? 5.121 1.602 -2.309 1.00 91.81 298 PHE A CA 1
ATOM 2437 C C . PHE A 1 298 ? 3.622 1.349 -2.085 1.00 91.81 298 PHE A C 1
ATOM 2439 O O . PHE A 1 298 ? 2.921 2.191 -1.525 1.00 91.81 298 PHE A O 1
ATOM 2446 N N . GLY A 1 299 ? 3.120 0.206 -2.551 1.00 94.81 299 GLY A N 1
ATOM 2447 C CA . GLY A 1 299 ? 1.722 -0.195 -2.448 1.00 94.81 299 GLY A CA 1
ATOM 2448 C C . GLY A 1 299 ? 0.844 0.312 -3.596 1.00 94.81 299 GLY A C 1
ATOM 2449 O O . GLY A 1 299 ? 1.081 1.354 -4.215 1.00 94.81 299 GLY A O 1
ATOM 2450 N N . TYR A 1 300 ? -0.239 -0.420 -3.858 1.00 97.00 300 TYR A N 1
ATOM 2451 C CA . TYR A 1 300 ? -1.180 -0.182 -4.962 1.00 97.00 300 TYR A CA 1
ATOM 2452 C C . TYR A 1 300 ? -1.711 1.257 -5.083 1.00 97.00 300 TYR A C 1
ATOM 2454 O O . TYR A 1 300 ? -2.039 1.751 -6.168 1.00 97.00 300 TYR A O 1
ATOM 2462 N N . GLY A 1 301 ? -1.832 1.951 -3.953 1.00 96.44 301 GLY A N 1
ATOM 2463 C CA . GLY A 1 301 ? -2.358 3.308 -3.871 1.00 96.44 301 GLY A CA 1
ATOM 2464 C C . GLY A 1 301 ? -1.326 4.424 -3.982 1.00 96.44 301 GLY A C 1
ATOM 2465 O O . GLY A 1 301 ? -1.729 5.576 -3.832 1.00 96.44 301 GLY A O 1
ATOM 2466 N N . CYS A 1 302 ? -0.052 4.126 -4.250 1.00 95.94 302 CYS A N 1
ATOM 2467 C CA . CYS A 1 302 ? 1.086 5.033 -4.047 1.00 95.94 302 CYS A CA 1
ATOM 2468 C C . CYS A 1 302 ? 0.923 6.459 -4.615 1.00 95.94 302 CYS A C 1
ATOM 2470 O O . CYS A 1 302 ? 1.400 7.418 -4.015 1.00 95.94 302 CYS A O 1
ATOM 2472 N N . THR A 1 303 ? 0.190 6.655 -5.718 1.00 96.88 303 THR A N 1
ATOM 2473 C CA . THR A 1 303 ? -0.031 7.994 -6.310 1.00 96.88 303 THR A CA 1
ATOM 2474 C C . THR A 1 303 ? -0.960 8.908 -5.504 1.00 96.88 303 THR A C 1
ATOM 2476 O O . THR A 1 303 ? -1.120 10.076 -5.854 1.00 96.88 303 THR A O 1
ATOM 2479 N N . ARG A 1 304 ? -1.601 8.382 -4.458 1.00 96.25 304 ARG A N 1
ATOM 2480 C CA . ARG A 1 304 ? -2.502 9.094 -3.538 1.00 96.25 304 ARG A CA 1
ATOM 2481 C C . ARG A 1 304 ? -2.325 8.638 -2.085 1.00 96.25 304 ARG A C 1
ATOM 2483 O O . ARG A 1 304 ? -3.208 8.866 -1.262 1.00 96.25 304 ARG A O 1
ATOM 2490 N N . ASP A 1 305 ? -1.231 7.939 -1.800 1.00 96.56 305 ASP A N 1
ATOM 2491 C CA . ASP A 1 305 ? -0.971 7.347 -0.494 1.00 96.56 305 ASP A CA 1
ATOM 2492 C C . ASP A 1 305 ? -0.458 8.414 0.486 1.00 96.56 305 ASP A C 1
ATOM 2494 O O . ASP A 1 305 ? 0.538 9.083 0.182 1.00 96.56 305 ASP A O 1
ATOM 2498 N N . PRO A 1 306 ? -1.118 8.617 1.642 1.00 96.25 306 PRO A N 1
ATOM 2499 C CA . PRO A 1 306 ? -0.685 9.604 2.620 1.00 96.25 306 PRO A CA 1
ATOM 2500 C C . PRO A 1 306 ? 0.661 9.259 3.281 1.00 96.25 306 PRO A C 1
ATOM 2502 O O . PRO A 1 306 ? 1.290 10.177 3.805 1.00 96.25 306 PRO A O 1
ATOM 2505 N N . LEU A 1 307 ? 1.146 8.011 3.205 1.00 92.06 307 LEU A N 1
ATOM 2506 C CA . LEU A 1 307 ? 2.504 7.641 3.626 1.00 92.06 307 LEU A CA 1
ATOM 2507 C C . LEU A 1 307 ? 3.581 8.121 2.644 1.00 92.06 307 LEU A C 1
ATOM 2509 O O . LEU A 1 307 ? 4.740 8.289 3.022 1.00 92.06 307 LEU A O 1
ATOM 2513 N N . TYR A 1 308 ? 3.219 8.365 1.383 1.00 93.19 308 TYR A N 1
ATOM 2514 C CA . TYR A 1 308 ? 4.160 8.743 0.326 1.00 93.19 308 TYR A CA 1
ATOM 2515 C C . TYR A 1 308 ? 3.696 9.998 -0.427 1.00 93.19 308 TYR A C 1
ATOM 2517 O O . TYR A 1 308 ? 3.631 9.999 -1.663 1.00 93.19 308 TYR A O 1
ATOM 2525 N N . PRO A 1 309 ? 3.439 11.122 0.276 1.00 94.12 309 PRO A N 1
ATOM 2526 C CA . PRO A 1 309 ? 2.891 12.335 -0.339 1.00 94.12 309 PRO A CA 1
ATOM 2527 C C . PRO A 1 309 ? 3.804 12.889 -1.437 1.00 94.12 309 PRO A C 1
ATOM 2529 O O . PRO A 1 309 ? 3.356 13.542 -2.378 1.00 94.12 309 PRO A O 1
ATOM 2532 N N . TRP A 1 310 ? 5.101 12.583 -1.365 1.00 93.88 310 TRP A N 1
ATOM 2533 C CA . TRP A 1 310 ? 6.079 12.995 -2.355 1.00 93.88 310 TRP A CA 1
ATOM 2534 C C . TRP A 1 310 ? 5.778 12.458 -3.762 1.00 93.88 310 TRP A C 1
ATOM 2536 O O . TRP A 1 310 ? 6.184 13.123 -4.719 1.00 93.88 310 TRP A O 1
ATOM 2546 N N . ILE A 1 311 ? 5.093 11.314 -3.908 1.00 94.94 311 ILE A N 1
ATOM 2547 C CA . ILE A 1 311 ? 4.696 10.746 -5.209 1.00 94.94 311 ILE A CA 1
ATOM 2548 C C . ILE A 1 311 ? 3.601 11.620 -5.816 1.00 94.94 311 ILE A C 1
ATOM 2550 O O . ILE A 1 311 ? 3.786 12.177 -6.901 1.00 94.94 311 ILE A O 1
ATOM 2554 N N . ALA A 1 312 ? 2.506 11.809 -5.075 1.00 95.69 312 ALA A N 1
ATOM 2555 C CA . ALA A 1 312 ? 1.372 12.635 -5.480 1.00 95.69 312 ALA A CA 1
ATOM 2556 C C . ALA A 1 312 ? 1.811 14.067 -5.829 1.00 95.69 312 ALA A C 1
ATOM 2558 O O . ALA A 1 312 ? 1.501 14.567 -6.910 1.00 95.69 312 ALA A O 1
ATOM 2559 N N . SER A 1 313 ? 2.627 14.690 -4.973 1.00 94.94 313 SER A N 1
ATOM 2560 C CA . SER A 1 313 ? 3.156 16.039 -5.207 1.00 94.94 313 SER A CA 1
ATOM 2561 C C . SER A 1 313 ? 4.036 16.127 -6.455 1.00 94.94 313 SER A C 1
ATOM 2563 O O . SER A 1 313 ? 4.040 17.154 -7.123 1.00 94.94 313 SER A O 1
ATOM 2565 N N . THR A 1 314 ? 4.769 15.063 -6.805 1.00 95.50 314 THR A N 1
ATOM 2566 C CA . THR A 1 314 ? 5.597 15.043 -8.027 1.00 95.50 314 THR A CA 1
ATOM 2567 C C . THR A 1 314 ? 4.732 14.920 -9.282 1.00 95.50 314 THR A C 1
ATOM 2569 O O . THR A 1 314 ? 5.003 15.575 -10.285 1.00 95.50 314 THR A O 1
ATOM 2572 N N . LEU A 1 315 ? 3.672 14.111 -9.227 1.00 94.75 315 LEU A N 1
ATOM 2573 C CA . LEU A 1 315 ? 2.721 13.946 -10.330 1.00 94.75 315 LEU A CA 1
ATOM 2574 C C . LEU A 1 315 ? 1.921 15.234 -10.592 1.00 94.75 315 LEU A C 1
ATOM 2576 O O . LEU A 1 315 ? 1.703 15.604 -11.751 1.00 94.75 315 LEU A O 1
ATOM 2580 N N . ALA A 1 316 ? 1.539 15.936 -9.521 1.00 94.19 316 ALA A N 1
ATOM 2581 C CA . ALA A 1 316 ? 0.779 17.184 -9.560 1.00 94.19 316 ALA A CA 1
ATOM 2582 C C . ALA A 1 316 ? 1.623 18.437 -9.872 1.00 94.19 316 ALA A C 1
ATOM 2584 O O . ALA A 1 316 ? 1.053 19.507 -10.097 1.00 94.19 316 ALA A O 1
ATOM 2585 N N . ASP A 1 317 ? 2.958 18.337 -9.896 1.00 93.62 317 ASP A N 1
ATOM 2586 C CA . ASP A 1 317 ? 3.835 19.490 -10.112 1.00 93.62 317 ASP A CA 1
ATOM 2587 C C . ASP A 1 317 ? 3.684 20.055 -11.534 1.00 93.62 317 ASP A C 1
ATOM 2589 O O . ASP A 1 317 ? 4.191 19.506 -12.518 1.00 93.62 317 ASP A O 1
ATOM 2593 N N . LYS A 1 318 ? 2.994 21.196 -11.630 1.00 90.69 318 LYS A N 1
ATOM 2594 C CA . LYS A 1 318 ? 2.757 21.923 -12.884 1.00 90.69 318 LYS A CA 1
ATOM 2595 C C . LYS A 1 318 ? 4.035 22.518 -13.481 1.00 90.69 318 LYS A C 1
ATOM 2597 O O . LYS A 1 318 ? 4.042 22.848 -14.662 1.00 90.69 318 LYS A O 1
ATOM 2602 N N . LYS A 1 319 ? 5.120 22.645 -12.704 1.00 91.25 319 LYS A N 1
ATOM 2603 C CA . LYS A 1 319 ? 6.415 23.137 -13.206 1.00 91.25 319 LYS A CA 1
ATOM 2604 C C . LYS A 1 319 ? 7.107 22.107 -14.101 1.00 91.25 319 LYS A C 1
ATOM 2606 O O . LYS A 1 319 ? 7.949 22.471 -14.920 1.00 91.25 319 LYS A O 1
ATOM 2611 N N . ILE A 1 320 ? 6.760 20.824 -13.975 1.00 85.75 320 ILE A N 1
ATOM 2612 C CA . ILE A 1 320 ? 7.322 19.744 -14.788 1.00 85.75 320 ILE A CA 1
ATOM 2613 C C . ILE A 1 320 ? 6.348 19.433 -15.925 1.00 85.75 320 ILE A C 1
ATOM 2615 O O . ILE A 1 320 ? 5.495 18.563 -15.807 1.00 85.75 320 ILE A O 1
ATOM 2619 N N . VAL A 1 321 ? 6.470 20.155 -17.037 1.00 81.88 321 VAL A N 1
ATOM 2620 C CA . VAL A 1 321 ? 5.519 20.035 -18.160 1.00 81.88 321 VAL A CA 1
ATOM 2621 C C . VAL A 1 321 ? 5.643 18.691 -18.886 1.00 81.88 321 VAL A C 1
ATOM 2623 O O . VAL A 1 321 ? 4.645 18.100 -19.274 1.00 81.88 321 VAL A O 1
ATOM 2626 N N . SER A 1 322 ? 6.866 18.183 -19.057 1.00 88.31 322 SER A N 1
ATOM 2627 C CA . SER A 1 322 ? 7.108 16.953 -19.820 1.00 88.31 322 SER A CA 1
ATOM 2628 C C . SER A 1 322 ? 6.812 15.689 -18.991 1.00 88.31 322 SER A C 1
ATOM 2630 O O . SER A 1 322 ? 7.410 15.532 -17.917 1.00 88.31 322 SER A O 1
ATOM 2632 N N . PRO A 1 323 ? 5.993 14.752 -19.510 1.00 88.19 323 PRO A N 1
ATOM 2633 C CA . PRO A 1 323 ? 5.768 13.434 -18.912 1.00 88.19 323 PRO A CA 1
ATOM 2634 C C . PRO A 1 323 ? 7.059 12.682 -18.564 1.00 88.19 323 PRO A C 1
ATOM 2636 O O . PRO A 1 323 ? 7.238 12.232 -17.434 1.00 88.19 323 PRO A O 1
ATOM 2639 N N . GLU A 1 324 ? 8.021 12.646 -19.486 1.00 87.38 324 GLU A N 1
ATOM 2640 C CA . GLU A 1 324 ? 9.305 11.959 -19.289 1.00 87.38 324 GLU A CA 1
ATOM 2641 C C . GLU A 1 324 ? 10.152 12.592 -18.176 1.00 87.38 324 GLU A C 1
ATOM 2643 O O . GLU A 1 324 ? 10.805 11.898 -17.388 1.00 87.38 324 GLU A O 1
ATOM 2648 N N . ARG A 1 325 ? 10.096 13.925 -18.031 1.00 90.75 325 ARG A N 1
ATOM 2649 C CA . ARG A 1 325 ? 10.756 14.608 -16.908 1.00 90.75 325 ARG A CA 1
ATOM 2650 C C . ARG A 1 325 ? 10.087 14.281 -15.572 1.00 90.75 325 ARG A C 1
ATOM 2652 O O . ARG A 1 325 ? 10.802 14.163 -14.575 1.00 90.75 325 ARG A O 1
ATOM 2659 N N . LYS A 1 326 ? 8.757 14.111 -15.528 1.00 93.00 326 LYS A N 1
ATOM 2660 C CA . LYS A 1 326 ? 8.052 13.671 -14.308 1.00 93.00 326 LYS A CA 1
ATOM 2661 C C . LYS A 1 326 ? 8.462 12.255 -13.919 1.00 93.00 326 LYS A C 1
ATOM 2663 O O . LYS A 1 326 ? 8.800 12.036 -12.759 1.00 93.00 326 LYS A O 1
ATOM 2668 N N . ILE A 1 327 ? 8.519 11.333 -14.879 1.00 91.31 327 ILE A N 1
ATOM 2669 C CA . ILE A 1 327 ? 8.986 9.957 -14.656 1.00 91.31 327 ILE A CA 1
ATOM 2670 C C . ILE A 1 327 ? 10.418 9.941 -14.118 1.00 91.31 327 ILE A C 1
ATOM 2672 O O . ILE A 1 327 ? 10.665 9.400 -13.043 1.00 91.31 327 ILE A O 1
ATOM 2676 N N . SER A 1 328 ? 11.328 10.666 -14.769 1.00 90.44 328 SER A N 1
ATOM 2677 C CA . SER A 1 328 ? 12.723 10.789 -14.318 1.00 90.44 328 SER A CA 1
ATOM 2678 C C . SER A 1 328 ? 12.850 11.411 -12.917 1.00 90.44 328 SER A C 1
ATOM 2680 O O . SER A 1 328 ? 13.816 11.173 -12.185 1.00 90.44 328 SER A O 1
ATOM 2682 N N . ARG A 1 329 ? 11.903 12.274 -12.522 1.00 92.38 329 ARG A N 1
ATOM 2683 C CA . ARG A 1 329 ? 11.852 12.855 -11.173 1.00 92.38 329 ARG A CA 1
ATOM 2684 C C . ARG A 1 329 ? 11.342 11.841 -10.150 1.00 92.38 329 ARG A C 1
ATOM 2686 O O . ARG A 1 329 ? 11.895 11.805 -9.051 1.00 92.38 329 ARG A O 1
ATOM 2693 N N . LEU A 1 330 ? 10.339 11.039 -10.502 1.00 92.19 330 LEU A N 1
ATOM 2694 C CA . LEU A 1 330 ? 9.813 9.964 -9.660 1.00 92.19 330 LEU A CA 1
ATOM 2695 C C . LEU A 1 330 ? 10.873 8.898 -9.387 1.00 92.19 330 LEU A C 1
ATOM 2697 O O . LEU A 1 330 ? 11.117 8.609 -8.221 1.00 92.19 330 LEU A O 1
ATOM 2701 N N . GLU A 1 331 ? 11.555 8.396 -10.420 1.00 89.88 331 GLU A N 1
ATOM 2702 C CA . GLU A 1 331 ? 12.635 7.402 -10.283 1.00 89.88 331 GLU A CA 1
ATOM 2703 C C . GLU A 1 331 ? 13.724 7.893 -9.321 1.00 89.88 331 GLU A C 1
ATOM 2705 O O . GLU A 1 331 ? 14.099 7.205 -8.375 1.00 89.88 331 GLU A O 1
ATOM 2710 N N . ARG A 1 332 ? 14.177 9.139 -9.500 1.00 89.56 332 ARG A N 1
ATOM 2711 C CA . ARG A 1 332 ? 15.205 9.738 -8.641 1.00 89.56 332 ARG A CA 1
ATOM 2712 C C . ARG A 1 332 ? 14.762 9.842 -7.184 1.00 89.56 332 ARG A C 1
ATOM 2714 O O . ARG A 1 332 ? 15.546 9.540 -6.293 1.00 89.56 332 ARG A O 1
ATOM 2721 N N . LYS A 1 333 ? 13.524 10.283 -6.933 1.00 91.31 333 LYS A N 1
ATOM 2722 C CA . LYS A 1 333 ? 12.990 10.400 -5.566 1.00 91.31 333 LYS A CA 1
ATOM 2723 C C . LYS A 1 333 ? 12.757 9.027 -4.935 1.00 91.31 333 LYS A C 1
ATOM 2725 O O . LYS A 1 333 ? 13.057 8.874 -3.756 1.00 91.31 333 LYS A O 1
ATOM 2730 N N . ALA A 1 334 ? 12.304 8.043 -5.714 1.00 88.31 334 ALA A N 1
ATOM 2731 C CA . ALA A 1 334 ? 12.180 6.656 -5.275 1.00 88.31 334 ALA A CA 1
ATOM 2732 C C . ALA A 1 334 ? 13.543 6.092 -4.862 1.00 88.31 334 ALA A C 1
ATOM 2734 O O . ALA A 1 334 ? 13.664 5.552 -3.768 1.00 88.31 334 ALA A O 1
ATOM 2735 N N . LYS A 1 335 ? 14.585 6.312 -5.676 1.00 85.19 335 LYS A N 1
ATOM 2736 C CA . LYS A 1 335 ? 15.960 5.926 -5.342 1.00 85.19 335 LYS A CA 1
ATOM 2737 C C . LYS A 1 335 ? 16.440 6.589 -4.052 1.00 85.19 335 LYS A C 1
ATOM 2739 O O . LYS A 1 335 ? 16.850 5.896 -3.135 1.00 85.19 335 LYS A O 1
ATOM 2744 N N . THR A 1 336 ? 16.319 7.915 -3.930 1.00 86.06 336 THR A N 1
ATOM 2745 C CA . THR A 1 336 ? 16.709 8.624 -2.697 1.00 86.06 336 THR A CA 1
ATOM 2746 C C . THR A 1 336 ? 15.971 8.091 -1.467 1.00 86.06 336 THR A C 1
ATOM 2748 O O . THR A 1 336 ? 16.546 8.030 -0.382 1.00 86.06 336 THR A O 1
ATOM 2751 N N . TRP A 1 337 ? 14.702 7.711 -1.618 1.00 83.88 337 TRP A N 1
ATOM 2752 C CA . TRP A 1 337 ? 13.943 7.094 -0.538 1.00 83.88 337 TRP A CA 1
ATOM 2753 C C . TRP A 1 337 ? 14.492 5.703 -0.184 1.00 83.88 337 TRP A C 1
ATOM 2755 O O . TRP A 1 337 ? 14.765 5.457 0.989 1.00 83.88 337 TRP A O 1
ATOM 2765 N N . LEU A 1 338 ? 14.736 4.840 -1.179 1.00 77.00 338 LEU A N 1
ATOM 2766 C CA . LEU A 1 338 ? 15.327 3.509 -0.981 1.00 77.00 338 LEU A CA 1
ATOM 2767 C C . LEU A 1 338 ? 16.707 3.597 -0.320 1.00 77.00 338 LEU A C 1
ATOM 2769 O O . LEU A 1 338 ? 16.960 2.891 0.648 1.00 77.00 338 LEU A O 1
ATOM 2773 N N . ASP A 1 339 ? 17.560 4.524 -0.757 1.00 75.25 339 ASP A N 1
ATOM 2774 C CA . ASP A 1 339 ? 18.894 4.733 -0.186 1.00 75.25 339 ASP A CA 1
ATOM 2775 C C . ASP A 1 339 ? 18.818 5.154 1.289 1.00 75.25 339 ASP A C 1
ATOM 2777 O O . ASP A 1 339 ? 19.598 4.688 2.118 1.00 75.25 339 ASP A O 1
ATOM 2781 N N . ARG A 1 340 ? 17.858 6.016 1.653 1.00 73.62 340 ARG A N 1
ATOM 2782 C CA . ARG A 1 340 ? 17.655 6.444 3.050 1.00 73.62 340 ARG A CA 1
ATOM 2783 C C . ARG A 1 340 ? 17.203 5.298 3.952 1.00 73.62 340 ARG A C 1
ATOM 2785 O O . ARG A 1 340 ? 17.579 5.285 5.130 1.00 73.62 340 ARG A O 1
ATOM 2792 N N . VAL A 1 341 ? 16.408 4.377 3.406 1.00 65.75 341 VAL A N 1
ATOM 2793 C CA . VAL A 1 341 ? 15.916 3.185 4.105 1.00 65.75 341 VAL A CA 1
ATOM 2794 C C . VAL A 1 341 ? 17.009 2.112 4.201 1.00 65.75 341 VAL A C 1
ATOM 2796 O O . VAL A 1 341 ? 17.207 1.571 5.285 1.00 65.75 341 VAL A O 1
ATOM 2799 N N . ASN A 1 342 ? 17.781 1.876 3.133 1.00 61.72 342 ASN A N 1
ATOM 2800 C CA . ASN A 1 342 ? 18.834 0.854 3.079 1.00 61.72 342 ASN A CA 1
ATOM 2801 C C . ASN A 1 342 ? 20.113 1.251 3.843 1.00 61.72 342 ASN A C 1
ATOM 2803 O O . ASN A 1 342 ? 20.621 0.472 4.647 1.00 61.72 342 ASN A O 1
ATOM 2807 N N . ASN A 1 343 ? 20.637 2.469 3.651 1.00 55.22 343 ASN A N 1
ATOM 2808 C CA . ASN A 1 343 ? 21.977 2.835 4.139 1.00 55.22 343 ASN A CA 1
ATOM 2809 C C . ASN A 1 343 ? 22.072 3.054 5.656 1.00 55.22 343 ASN A C 1
ATOM 2811 O O . ASN A 1 343 ? 23.164 3.037 6.211 1.00 55.22 343 ASN A O 1
ATOM 2815 N N . ASN A 1 344 ? 20.960 3.226 6.372 1.00 50.78 344 ASN A N 1
ATOM 2816 C CA . ASN A 1 344 ? 21.018 3.450 7.822 1.00 50.78 344 ASN A CA 1
ATOM 2817 C C . ASN A 1 344 ? 20.944 2.161 8.661 1.00 50.78 344 ASN A C 1
ATOM 2819 O O . ASN A 1 344 ? 21.021 2.246 9.884 1.00 50.78 344 ASN A O 1
ATOM 2823 N N . GLY A 1 345 ? 20.915 0.982 8.021 1.00 43.06 345 GLY A N 1
ATOM 2824 C CA . GLY A 1 345 ? 21.368 -0.269 8.648 1.00 43.06 345 GLY A CA 1
ATOM 2825 C C . GLY A 1 345 ? 22.882 -0.286 8.925 1.00 43.06 345 GLY A C 1
ATOM 2826 O O . GLY A 1 345 ? 23.354 -1.101 9.711 1.00 43.06 345 GLY A O 1
ATOM 2827 N N . ALA A 1 346 ? 23.631 0.657 8.338 1.00 34.50 346 ALA A N 1
ATOM 2828 C CA . ALA A 1 346 ? 25.057 0.868 8.546 1.00 34.50 346 ALA A CA 1
ATOM 2829 C C . ALA A 1 346 ? 25.373 2.362 8.763 1.00 34.50 346 ALA A C 1
ATOM 2831 O O . ALA A 1 346 ? 26.099 2.966 7.992 1.00 34.50 346 ALA A O 1
ATOM 2832 N N . GLY A 1 347 ? 24.842 2.965 9.833 1.00 32.69 347 GLY A N 1
ATOM 2833 C CA . GLY A 1 347 ? 25.398 4.193 10.419 1.00 32.69 347 GLY A CA 1
ATOM 2834 C C . GLY A 1 347 ? 25.280 5.498 9.608 1.00 32.69 347 GLY A C 1
ATOM 2835 O O . GLY A 1 347 ? 25.973 5.716 8.630 1.00 32.69 347 GLY A O 1
ATOM 2836 N N . LYS A 1 348 ? 24.503 6.441 10.160 1.00 38.03 348 LYS A N 1
ATOM 2837 C CA . LYS A 1 348 ? 24.583 7.907 9.980 1.00 38.03 348 LYS A CA 1
ATOM 2838 C C . LYS A 1 348 ? 24.828 8.434 8.553 1.00 38.03 348 LYS A C 1
ATOM 2840 O O . LYS A 1 348 ? 25.970 8.524 8.126 1.00 38.03 348 LYS A O 1
ATOM 2845 N N . THR A 1 349 ? 23.849 9.158 8.005 1.00 28.30 349 THR A N 1
ATOM 2846 C CA . THR A 1 349 ? 24.014 10.617 7.803 1.00 28.30 349 THR A CA 1
ATOM 2847 C C . THR A 1 349 ? 22.660 11.321 7.682 1.00 28.30 349 THR A C 1
ATOM 2849 O O . THR A 1 349 ? 21.849 11.008 6.814 1.00 28.30 349 THR A O 1
ATOM 2852 N N . VAL A 1 350 ? 22.435 12.287 8.573 1.00 32.50 350 VAL A N 1
ATOM 2853 C CA . VAL A 1 350 ? 21.425 13.344 8.446 1.00 32.50 350 VAL A CA 1
ATOM 2854 C C . VAL A 1 350 ? 22.032 14.424 7.561 1.00 32.50 350 VAL A C 1
ATOM 2856 O O . VAL A 1 350 ? 23.083 14.949 7.921 1.00 32.50 350 VAL A O 1
ATOM 2859 N N . ILE A 1 351 ? 21.397 14.767 6.441 1.00 26.61 351 ILE A N 1
ATOM 2860 C CA . ILE A 1 351 ? 21.640 16.041 5.746 1.00 26.61 351 ILE A CA 1
ATOM 2861 C C . ILE A 1 351 ? 20.331 16.490 5.059 1.00 26.61 351 ILE A C 1
ATOM 2863 O O . ILE A 1 351 ? 19.551 15.628 4.640 1.00 26.61 351 ILE A O 1
ATOM 2867 N N . PRO A 1 352 ? 20.113 17.811 4.945 1.00 30.98 352 PRO A N 1
ATOM 2868 C CA . PRO A 1 352 ? 19.063 18.607 5.578 1.00 30.98 352 PRO A CA 1
ATOM 2869 C C . PRO A 1 352 ? 17.691 18.526 4.890 1.00 30.98 352 PRO A C 1
ATOM 2871 O O . PRO A 1 352 ? 17.622 18.171 3.687 1.00 30.98 352 PRO A O 1
#

pLDDT: mean 74.12, std 28.12, range [23.12, 98.56]